Protein AF-A0A350BSW4-F1 (afdb_monomer_lite)

Secondary structure (DSSP, 8-state):
---GGGGGGGTTS-HHHHHHHHHH-STT-TTS-EEEEETTTSHHHHHHHHHHHHHHHHHHHH-SS--SS--EEEEEESSHHHHHHHHHHHHHHHTGGGEEEEEEETTEEEEEETTTEEEEEEE---PPPPSS-HHHHHHT---HHHHHHHHHHHHHTPPPHHHHHHHHHHHHTT--TTSPPEEEE--

Structure (mmCIF, N/CA/C/O backbone):
data_AF-A0A350BSW4-F1
#
_entry.id   AF-A0A350BSW4-F1
#
loop_
_atom_site.group_PDB
_atom_site.id
_atom_site.type_symbol
_atom_site.label_atom_id
_atom_site.label_alt_id
_atom_site.label_comp_id
_atom_site.label_asym_id
_atom_site.label_entity_id
_atom_site.label_seq_id
_atom_site.pdbx_PDB_ins_code
_atom_site.Cartn_x
_atom_site.Cartn_y
_atom_site.Cartn_z
_atom_site.occupancy
_atom_site.B_iso_or_equiv
_atom_site.auth_seq_id
_atom_site.auth_comp_id
_atom_site.auth_asym_id
_atom_site.auth_atom_id
_atom_site.pdbx_PDB_model_num
ATOM 1 N N . MET A 1 1 ? 6.466 -10.856 11.528 1.00 43.66 1 MET A N 1
ATOM 2 C CA . MET A 1 1 ? 5.001 -10.853 11.729 1.00 43.66 1 MET A CA 1
ATOM 3 C C . MET A 1 1 ? 4.768 -11.299 13.154 1.00 43.66 1 MET A C 1
ATOM 5 O O . MET A 1 1 ? 5.459 -12.225 13.533 1.00 43.66 1 MET A O 1
ATOM 9 N N . LEU A 1 2 ? 3.924 -10.617 13.933 1.00 41.88 2 LEU A N 1
ATOM 10 C CA . LEU A 1 2 ? 3.565 -11.055 15.287 1.00 41.88 2 LEU A CA 1
ATOM 11 C C . LEU A 1 2 ? 2.301 -11.915 15.183 1.00 41.88 2 LEU A C 1
ATOM 13 O O . LEU A 1 2 ? 1.236 -11.385 14.876 1.00 41.88 2 LEU A O 1
ATOM 17 N N . ASN A 1 3 ? 2.414 -13.219 15.402 1.00 52.38 3 ASN A N 1
ATOM 18 C CA . ASN A 1 3 ? 1.286 -14.138 15.530 1.00 52.38 3 ASN A CA 1
ATOM 19 C C . ASN A 1 3 ? 1.045 -14.492 17.014 1.00 52.38 3 ASN A C 1
ATOM 21 O O . ASN A 1 3 ? 1.740 -14.013 17.909 1.00 52.38 3 ASN A O 1
ATOM 25 N N . LYS A 1 4 ? 0.030 -15.318 17.302 1.00 51.91 4 LYS A N 1
ATOM 26 C CA . LYS A 1 4 ? -0.310 -15.737 18.676 1.00 51.91 4 LYS A CA 1
ATOM 27 C C . LYS A 1 4 ? 0.835 -16.491 19.376 1.00 51.91 4 LYS A C 1
ATOM 29 O O . LYS A 1 4 ? 0.948 -16.413 20.600 1.00 51.91 4 LYS A O 1
ATOM 34 N N . ASP A 1 5 ? 1.676 -17.179 18.614 1.00 56.38 5 ASP A N 1
ATOM 35 C CA . ASP A 1 5 ? 2.756 -18.029 19.115 1.00 56.38 5 ASP A CA 1
ATOM 36 C C . ASP A 1 5 ? 4.027 -17.225 19.464 1.00 56.38 5 ASP A C 1
ATOM 38 O O . ASP A 1 5 ? 4.817 -17.650 20.311 1.00 56.38 5 ASP A O 1
ATOM 42 N N . ASP A 1 6 ? 4.167 -15.998 18.945 1.00 55.75 6 ASP A N 1
ATOM 43 C CA . ASP A 1 6 ? 5.261 -15.067 19.274 1.00 55.75 6 ASP A CA 1
ATOM 44 C C . ASP A 1 6 ? 5.183 -14.484 20.705 1.00 55.75 6 ASP A C 1
ATOM 46 O O . ASP A 1 6 ? 6.099 -13.802 21.171 1.00 55.75 6 ASP A O 1
ATOM 50 N N . PHE A 1 7 ? 4.106 -14.766 21.450 1.00 53.22 7 PHE A N 1
ATOM 51 C CA . PHE A 1 7 ? 3.863 -14.246 22.804 1.00 53.22 7 PHE A CA 1
ATOM 52 C C . PHE A 1 7 ? 4.266 -15.204 23.933 1.00 53.22 7 PHE A C 1
ATOM 54 O O . PHE A 1 7 ? 3.870 -15.012 25.086 1.00 53.22 7 PHE A O 1
ATOM 61 N N . THR A 1 8 ? 5.109 -16.202 23.660 1.00 54.41 8 THR A N 1
ATOM 62 C CA . THR A 1 8 ? 5.639 -17.116 24.693 1.00 54.41 8 THR A CA 1
ATOM 63 C C . THR A 1 8 ? 6.333 -16.383 25.851 1.00 54.41 8 THR A C 1
ATOM 65 O O . THR A 1 8 ? 6.252 -16.839 26.992 1.00 54.41 8 THR A O 1
ATOM 68 N N . LYS A 1 9 ? 6.914 -15.198 25.607 1.00 49.81 9 LYS A N 1
ATOM 69 C CA . LYS A 1 9 ? 7.534 -14.337 26.635 1.00 49.81 9 LYS A CA 1
ATOM 70 C C . LYS A 1 9 ? 6.531 -13.567 27.520 1.00 49.81 9 LYS A C 1
ATOM 72 O O . LYS A 1 9 ? 6.910 -13.091 28.585 1.00 49.81 9 LYS A O 1
ATOM 77 N N . TYR A 1 10 ? 5.258 -13.476 27.123 1.00 52.62 10 TYR A N 1
ATOM 78 C CA . TYR A 1 10 ? 4.197 -12.718 27.810 1.00 52.62 10 TYR A CA 1
ATOM 79 C C . TYR A 1 10 ? 2.980 -13.590 28.152 1.00 52.62 10 TYR A C 1
ATOM 81 O O . TYR A 1 10 ? 1.850 -13.108 28.184 1.00 52.62 10 TYR A O 1
ATOM 89 N N . LYS A 1 11 ? 3.210 -14.877 28.440 1.00 47.56 11 LYS A N 1
ATOM 90 C CA . LYS A 1 11 ? 2.192 -15.925 28.661 1.00 47.56 11 LYS A CA 1
ATOM 91 C C . LYS A 1 11 ? 1.090 -15.577 29.685 1.00 47.56 11 LYS A C 1
ATOM 93 O O . LYS A 1 11 ? 0.047 -16.224 29.693 1.00 47.56 11 LYS A O 1
ATOM 98 N N . HIS A 1 12 ? 1.310 -14.569 30.533 1.00 54.88 12 HIS A N 1
ATOM 99 C CA . HIS A 1 12 ? 0.391 -14.117 31.585 1.00 54.88 12 HIS A CA 1
ATOM 100 C C . HIS A 1 12 ? -0.344 -12.796 31.285 1.00 54.88 12 HIS A C 1
ATOM 102 O O . HIS A 1 12 ? -1.180 -12.383 32.083 1.00 54.88 12 HIS A O 1
ATOM 108 N N . GLN A 1 13 ? -0.072 -12.126 30.160 1.00 52.44 13 GLN A N 1
ATOM 109 C CA . GLN A 1 13 ? -0.832 -10.948 29.726 1.00 52.44 13 GLN A CA 1
ATOM 110 C C . GLN A 1 13 ? -1.829 -11.333 28.631 1.00 52.44 13 GLN A C 1
ATOM 112 O O . GLN A 1 13 ? -1.491 -12.031 27.677 1.00 52.44 13 GLN A O 1
ATOM 117 N N . SER A 1 14 ? -3.075 -10.863 28.749 1.00 61.81 14 SER A N 1
ATOM 118 C CA . SER A 1 14 ? -4.062 -11.092 27.691 1.00 61.81 14 SER A CA 1
ATOM 119 C C . SER A 1 14 ? -3.668 -10.332 26.417 1.00 61.81 14 SER A C 1
ATOM 121 O O . SER A 1 14 ? -3.258 -9.172 26.474 1.00 61.81 14 SER A O 1
ATOM 123 N N . PHE A 1 15 ? -3.838 -10.969 25.255 1.00 59.66 15 PHE A N 1
ATOM 124 C CA . PHE A 1 15 ? -3.613 -10.365 23.932 1.00 59.66 15 PHE A CA 1
ATOM 125 C C . PHE A 1 15 ? -4.293 -8.992 23.793 1.00 59.66 15 PHE A C 1
ATOM 127 O O . PHE A 1 15 ? -3.718 -8.038 23.275 1.00 59.66 15 PHE A O 1
ATOM 134 N N . PHE A 1 16 ? -5.500 -8.870 24.347 1.00 58.62 16 PHE A N 1
ATOM 135 C CA . PHE A 1 16 ? -6.271 -7.634 24.350 1.00 58.62 16 PHE A CA 1
ATOM 136 C C . PHE A 1 16 ? -5.623 -6.513 25.176 1.00 58.62 16 PHE A C 1
ATOM 138 O O . PHE A 1 16 ? -5.622 -5.366 24.737 1.00 58.62 16 PHE A O 1
ATOM 145 N N . LEU A 1 17 ? -5.031 -6.819 26.337 1.00 60.31 17 LEU A N 1
ATOM 146 C CA . LEU A 1 17 ? -4.283 -5.8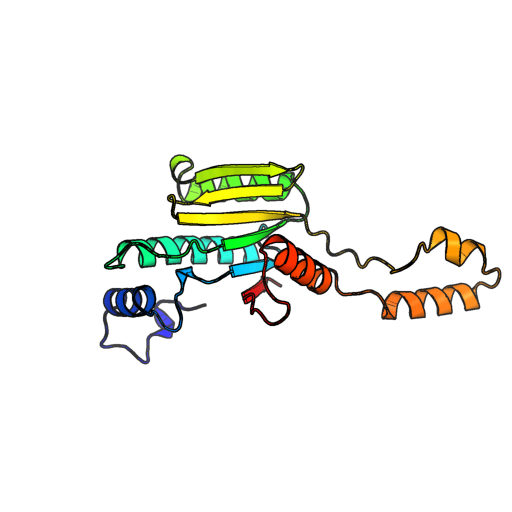30 27.124 1.00 60.31 17 LEU A CA 1
ATOM 147 C C . LEU A 1 17 ? -3.042 -5.348 26.371 1.00 60.31 17 LEU A C 1
ATOM 149 O O . LEU A 1 17 ? -2.777 -4.151 26.353 1.00 60.31 17 LEU A O 1
ATOM 153 N N . LYS A 1 18 ? -2.334 -6.242 25.670 1.00 65.88 18 LYS A N 1
ATOM 154 C CA . LYS A 1 18 ? -1.161 -5.837 24.886 1.00 65.88 18 LYS A CA 1
ATOM 155 C C . LYS A 1 18 ? -1.523 -4.968 23.684 1.00 65.88 18 LYS A C 1
ATOM 157 O O . LYS A 1 18 ? -0.829 -3.996 23.401 1.00 65.88 18 LYS A O 1
ATOM 162 N N . LEU A 1 19 ? -2.633 -5.272 23.012 1.00 63.72 19 LEU A N 1
ATOM 163 C CA . LEU A 1 19 ? -3.175 -4.411 21.960 1.00 63.72 19 LEU A CA 1
ATOM 164 C C . LEU A 1 19 ? -3.596 -3.041 22.494 1.00 63.72 19 LEU A C 1
ATOM 166 O O . LEU A 1 19 ? -3.371 -2.045 21.815 1.00 63.72 19 LEU A O 1
ATOM 170 N N . LYS A 1 20 ? -4.170 -2.973 23.702 1.00 64.94 20 LYS A N 1
ATOM 171 C CA . LYS A 1 20 ? -4.479 -1.701 24.370 1.00 64.94 20 LYS A CA 1
ATOM 172 C C . LYS A 1 20 ? -3.226 -0.892 24.671 1.00 64.94 20 LYS A C 1
ATOM 174 O O . LYS A 1 20 ? -3.215 0.297 24.387 1.00 64.94 20 LYS A O 1
ATOM 179 N N . GLU A 1 21 ? -2.185 -1.532 25.203 1.00 67.88 21 GLU A N 1
ATOM 180 C CA . GLU A 1 21 ? -0.888 -0.889 25.443 1.00 67.88 21 GLU A CA 1
ATOM 181 C C . GLU A 1 21 ? -0.286 -0.347 24.141 1.00 67.88 21 GLU A C 1
ATOM 183 O O . GLU A 1 21 ? 0.110 0.810 24.094 1.00 67.88 21 GLU A O 1
ATOM 188 N N . LEU A 1 22 ? -0.276 -1.147 23.069 1.00 68.69 22 LEU A N 1
ATOM 189 C CA . LEU A 1 22 ? 0.237 -0.730 21.759 1.00 68.69 22 LEU A CA 1
ATOM 190 C C . LEU A 1 22 ? -0.584 0.411 21.150 1.00 68.69 22 LEU A C 1
ATOM 192 O O . LEU A 1 22 ? -0.019 1.372 20.644 1.00 68.69 22 LEU A O 1
ATOM 196 N N . ALA A 1 23 ? -1.914 0.325 21.210 1.00 66.50 23 ALA A N 1
ATOM 197 C CA . ALA A 1 23 ? -2.802 1.359 20.687 1.00 66.50 23 ALA A CA 1
ATOM 198 C C . ALA A 1 23 ? -2.757 2.661 21.508 1.00 66.50 23 ALA A C 1
ATOM 200 O O . ALA A 1 23 ? -3.151 3.705 20.994 1.00 66.50 23 ALA A O 1
ATOM 201 N N . ALA A 1 24 ? -2.309 2.597 22.765 1.00 65.75 24 ALA A N 1
ATOM 202 C CA . ALA A 1 24 ? -2.132 3.744 23.651 1.00 65.75 24 ALA A CA 1
ATOM 203 C C . ALA A 1 24 ? -0.687 4.278 23.684 1.00 65.75 24 ALA A C 1
ATOM 205 O O . ALA A 1 24 ? -0.447 5.296 24.332 1.00 65.75 24 ALA A O 1
ATOM 206 N N . ASP A 1 25 ? 0.268 3.618 23.017 1.00 68.81 25 ASP A N 1
ATOM 207 C CA . ASP A 1 25 ? 1.667 4.049 22.977 1.00 68.81 25 ASP A CA 1
ATOM 208 C C . ASP A 1 25 ? 1.786 5.360 22.189 1.00 68.81 25 ASP A C 1
ATOM 210 O O . ASP A 1 25 ? 1.644 5.393 20.968 1.00 68.81 25 ASP A O 1
ATOM 214 N N . THR A 1 26 ? 2.048 6.457 22.895 1.00 66.81 26 THR A N 1
ATOM 215 C CA . THR A 1 26 ? 2.244 7.782 22.296 1.00 66.81 26 THR A CA 1
ATOM 216 C C . THR A 1 26 ? 3.665 7.991 21.777 1.00 66.81 26 THR A C 1
ATOM 218 O O . THR A 1 26 ? 3.863 8.813 20.886 1.00 66.81 26 THR A O 1
ATOM 221 N N . ALA A 1 27 ? 4.650 7.243 22.287 1.00 66.81 27 ALA A N 1
ATOM 222 C CA . ALA A 1 27 ? 6.047 7.340 21.870 1.00 66.81 27 ALA A CA 1
ATOM 223 C C . ALA A 1 27 ? 6.303 6.598 20.547 1.00 66.81 27 ALA A C 1
ATOM 225 O O . ALA A 1 27 ? 7.112 7.048 19.738 1.00 66.81 27 ALA A O 1
ATOM 226 N N . ASN A 1 28 ? 5.590 5.494 20.297 1.00 67.50 28 ASN A N 1
ATOM 227 C CA . ASN A 1 28 ? 5.641 4.732 19.043 1.00 67.50 28 ASN A CA 1
ATOM 228 C C . ASN A 1 28 ? 4.261 4.604 18.390 1.00 67.50 28 ASN A C 1
ATOM 230 O O . ASN A 1 28 ? 3.899 3.512 17.947 1.00 67.50 28 ASN A O 1
ATOM 234 N N . ASN A 1 29 ? 3.509 5.710 18.337 1.00 72.81 29 ASN A N 1
ATOM 235 C CA . ASN A 1 29 ? 2.130 5.757 17.852 1.00 72.81 29 ASN A CA 1
ATOM 236 C C . ASN A 1 29 ? 1.929 4.902 16.583 1.00 72.81 29 ASN A C 1
ATOM 238 O O . ASN A 1 29 ? 2.371 5.299 15.498 1.00 72.81 29 ASN A O 1
ATOM 242 N N . PRO A 1 30 ? 1.240 3.745 16.672 1.00 71.81 30 PRO A N 1
ATOM 243 C CA . PRO A 1 30 ? 1.079 2.852 15.529 1.00 71.81 30 PRO A CA 1
ATOM 244 C C . PRO A 1 30 ? 0.206 3.452 14.423 1.00 71.81 30 PRO A C 1
ATOM 246 O O . PRO A 1 30 ? 0.224 2.974 13.285 1.00 71.81 30 PRO A O 1
ATOM 249 N N . PHE A 1 31 ? -0.534 4.516 14.741 1.00 78.50 31 PHE A N 1
ATOM 250 C CA . PHE A 1 31 ? -1.351 5.278 13.805 1.00 78.50 31 PHE A CA 1
ATOM 251 C C . PHE A 1 31 ? -0.565 6.384 13.083 1.00 78.50 31 PHE A C 1
ATOM 253 O O . PHE A 1 31 ? -1.058 6.922 12.101 1.00 78.50 31 PHE A O 1
ATOM 260 N N . ALA A 1 32 ? 0.671 6.673 13.502 1.00 80.38 32 ALA A N 1
ATOM 261 C CA . ALA A 1 32 ? 1.565 7.601 12.806 1.00 80.38 32 ALA A CA 1
ATOM 262 C C . ALA A 1 32 ? 2.350 6.941 11.658 1.00 80.38 32 ALA A C 1
ATOM 264 O O . ALA A 1 32 ? 3.049 7.603 10.883 1.00 80.38 32 ALA A O 1
ATOM 265 N N . PHE A 1 33 ? 2.295 5.607 11.552 1.00 79.12 33 PHE A N 1
ATOM 266 C CA . PHE A 1 33 ? 3.116 4.883 10.591 1.00 79.12 33 PHE A CA 1
ATOM 267 C C . PHE A 1 33 ? 2.641 5.066 9.151 1.00 79.12 33 PHE A C 1
ATOM 269 O O . PHE A 1 33 ? 1.462 4.938 8.820 1.00 79.12 33 PHE A O 1
ATOM 276 N N . LYS A 1 34 ? 3.637 5.274 8.288 1.00 87.06 34 LYS A N 1
ATOM 277 C CA . LYS A 1 34 ? 3.528 5.199 6.836 1.00 87.06 34 LYS A CA 1
ATOM 278 C C . LYS A 1 34 ? 4.291 3.960 6.379 1.00 87.06 34 LYS A C 1
ATOM 280 O O . LYS A 1 34 ? 5.491 3.830 6.658 1.00 87.06 34 LYS A O 1
ATOM 285 N N . MET A 1 35 ? 3.587 3.019 5.758 1.00 89.25 35 MET A N 1
ATOM 286 C CA . MET A 1 35 ? 4.143 1.725 5.348 1.00 89.25 35 MET A CA 1
ATOM 287 C C . MET A 1 35 ? 4.070 1.565 3.837 1.00 89.25 35 MET A C 1
ATOM 289 O O . MET A 1 35 ? 3.050 1.893 3.251 1.00 89.25 35 MET A O 1
ATOM 293 N N . VAL A 1 36 ? 5.117 1.027 3.214 1.00 89.81 36 VAL A N 1
ATOM 294 C CA . VAL A 1 36 ? 5.131 0.708 1.778 1.00 89.81 36 VAL A CA 1
ATOM 295 C C . VAL A 1 36 ? 5.220 -0.802 1.602 1.00 89.81 36 VAL A C 1
ATOM 297 O O . VAL A 1 36 ? 6.142 -1.420 2.126 1.00 89.81 36 VAL A O 1
ATOM 300 N N . PHE A 1 37 ? 4.294 -1.386 0.84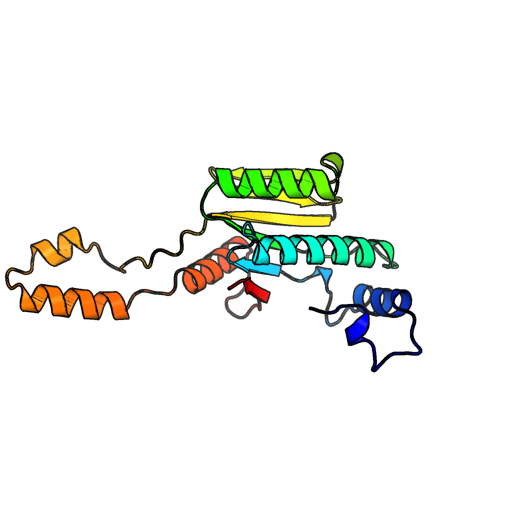6 1.00 89.88 37 PHE A N 1
ATOM 301 C CA . PHE A 1 37 ? 4.261 -2.799 0.475 1.00 89.88 37 PHE A CA 1
ATOM 302 C C . PHE A 1 37 ? 4.653 -2.941 -0.991 1.00 89.88 37 PHE A C 1
ATOM 304 O O . PHE A 1 37 ? 3.829 -2.743 -1.891 1.00 89.88 37 PHE A O 1
ATOM 311 N N . PHE A 1 38 ? 5.913 -3.299 -1.226 1.00 85.75 38 PHE A N 1
ATOM 312 C CA . PHE A 1 38 ? 6.389 -3.608 -2.568 1.00 85.75 38 PHE A CA 1
ATOM 313 C C . PHE A 1 38 ? 5.858 -4.970 -3.008 1.00 85.75 38 PHE A C 1
ATOM 315 O O . PHE A 1 38 ? 6.092 -5.970 -2.333 1.00 85.75 38 PHE A O 1
ATOM 322 N N . GLY A 1 39 ? 5.121 -4.998 -4.121 1.00 83.69 39 GLY A N 1
ATOM 323 C CA . GLY A 1 39 ? 4.367 -6.184 -4.530 1.00 83.69 39 GLY A CA 1
ATOM 324 C C . GLY A 1 39 ? 3.129 -6.414 -3.660 1.00 83.69 39 GLY A C 1
ATOM 325 O O . GLY A 1 39 ? 2.642 -7.538 -3.560 1.00 83.69 39 GLY A O 1
ATOM 326 N N . GLY A 1 40 ? 2.608 -5.359 -3.024 1.00 83.19 40 GLY A N 1
ATOM 327 C CA . GLY A 1 40 ? 1.491 -5.424 -2.082 1.00 83.19 40 GLY A CA 1
ATOM 328 C C . GLY A 1 40 ? 0.156 -5.891 -2.674 1.00 83.19 40 GLY A C 1
ATOM 329 O O . GLY A 1 40 ? -0.765 -6.170 -1.922 1.00 83.19 40 GLY A O 1
ATOM 330 N N . THR A 1 41 ? 0.042 -6.007 -3.997 1.00 88.00 41 THR A N 1
ATOM 331 C CA . THR A 1 41 ? -1.106 -6.635 -4.686 1.00 88.00 41 THR A CA 1
ATOM 332 C C . THR A 1 41 ? -0.887 -8.120 -5.013 1.00 88.00 41 THR A C 1
ATOM 334 O O . THR A 1 41 ? -1.834 -8.820 -5.368 1.00 88.00 41 THR A O 1
ATOM 337 N N . GLY A 1 42 ? 0.349 -8.618 -4.888 1.00 84.38 42 GLY A N 1
ATOM 338 C CA . GLY A 1 42 ? 0.720 -10.011 -5.142 1.00 84.38 42 GLY A CA 1
ATOM 339 C C . GLY A 1 42 ? 0.299 -10.963 -4.019 1.00 84.38 42 GLY A C 1
ATOM 340 O O . GLY A 1 42 ? -0.277 -10.556 -3.015 1.00 84.38 42 GLY A O 1
ATOM 341 N N . ALA A 1 43 ? 0.602 -12.256 -4.162 1.00 77.75 43 ALA A N 1
ATOM 342 C CA . ALA A 1 43 ? 0.152 -13.277 -3.210 1.00 77.75 43 ALA A CA 1
ATOM 343 C C . ALA A 1 43 ? 0.666 -13.037 -1.776 1.00 77.75 43 ALA A C 1
ATOM 345 O O . ALA A 1 43 ? -0.131 -12.965 -0.842 1.00 77.75 43 ALA A O 1
ATOM 346 N N . VAL A 1 44 ? 1.984 -12.874 -1.611 1.00 76.38 44 VAL A N 1
ATOM 347 C CA . VAL A 1 44 ? 2.621 -12.691 -0.295 1.00 76.38 44 VAL A CA 1
ATOM 348 C C . VAL A 1 44 ? 2.403 -11.266 0.224 1.00 76.38 44 VAL A C 1
ATOM 350 O O . VAL A 1 44 ? 1.952 -11.080 1.354 1.00 76.38 44 VAL A O 1
ATOM 353 N N . GLY A 1 45 ? 2.648 -10.250 -0.609 1.00 81.56 45 GLY A N 1
ATOM 354 C CA . GLY A 1 45 ? 2.463 -8.847 -0.232 1.00 81.56 45 GLY A CA 1
ATOM 355 C C . GLY A 1 45 ? 1.008 -8.503 0.078 1.00 81.56 45 GLY A C 1
ATOM 356 O O . GLY A 1 45 ? 0.729 -7.859 1.086 1.00 81.56 45 GLY A O 1
ATOM 357 N N . GLY A 1 46 ? 0.067 -9.002 -0.723 1.00 86.69 46 GLY A N 1
ATOM 358 C CA . GLY A 1 46 ? -1.364 -8.814 -0.499 1.00 86.69 46 GLY A CA 1
ATOM 359 C C . GLY A 1 46 ? -1.867 -9.493 0.767 1.00 86.69 46 GLY A C 1
ATOM 360 O O . GLY A 1 46 ? -2.711 -8.930 1.462 1.00 86.69 46 GLY A O 1
ATOM 361 N N . GLN A 1 47 ? -1.322 -10.660 1.119 1.00 84.81 47 GLN A N 1
ATOM 362 C CA . GLN A 1 47 ? -1.610 -11.290 2.407 1.00 84.81 47 GLN A CA 1
ATOM 363 C C . GLN A 1 47 ? -1.088 -10.442 3.575 1.00 84.81 47 GLN A C 1
ATOM 365 O O . GLN A 1 47 ? -1.822 -10.207 4.533 1.00 84.81 47 GLN A O 1
ATOM 370 N N . ALA A 1 48 ? 0.128 -9.897 3.467 1.00 84.12 48 ALA A N 1
ATOM 371 C CA . ALA A 1 48 ? 0.668 -8.995 4.482 1.00 84.12 48 ALA A CA 1
ATOM 372 C C . ALA A 1 48 ? -0.189 -7.729 4.654 1.00 84.12 48 ALA A C 1
ATOM 374 O O . ALA A 1 48 ? -0.434 -7.305 5.783 1.00 84.12 48 ALA A O 1
ATOM 375 N N . VAL A 1 49 ? -0.699 -7.152 3.559 1.00 89.25 49 VAL A N 1
ATOM 376 C CA . VAL A 1 49 ? -1.646 -6.028 3.621 1.00 89.25 49 VAL A CA 1
ATOM 377 C C . VAL A 1 49 ? -2.913 -6.429 4.377 1.00 89.25 49 VAL A C 1
ATOM 379 O O . VAL A 1 49 ? -3.314 -5.718 5.294 1.00 89.25 49 VAL A O 1
ATOM 382 N N . ILE A 1 50 ? -3.523 -7.572 4.047 1.00 89.88 50 ILE A N 1
ATOM 383 C CA . ILE A 1 50 ? -4.737 -8.072 4.719 1.00 89.88 50 ILE A CA 1
ATOM 384 C C . ILE A 1 50 ? -4.511 -8.215 6.230 1.00 89.88 50 ILE A C 1
ATOM 386 O O . ILE A 1 50 ? -5.329 -7.750 7.023 1.00 89.88 50 ILE A O 1
ATOM 390 N N . GLU A 1 51 ? -3.391 -8.801 6.645 1.00 84.62 51 GLU A N 1
ATOM 391 C CA . GLU A 1 51 ? -3.078 -8.992 8.066 1.00 84.62 51 GLU A CA 1
ATOM 392 C C . GLU A 1 51 ? -2.875 -7.666 8.805 1.00 84.62 51 GLU A C 1
ATOM 394 O O . GLU A 1 51 ? -3.295 -7.512 9.956 1.00 84.62 51 GLU A O 1
ATOM 399 N N . ILE A 1 52 ? -2.285 -6.675 8.139 1.00 87.19 52 ILE A N 1
ATOM 400 C CA . ILE A 1 52 ? -2.113 -5.335 8.699 1.00 87.19 52 ILE A CA 1
ATOM 401 C C . ILE A 1 52 ? -3.457 -4.612 8.820 1.00 87.19 52 ILE A C 1
ATOM 403 O O . ILE A 1 52 ? -3.719 -4.010 9.863 1.00 87.19 52 ILE A O 1
ATOM 407 N N . LEU A 1 53 ? -4.344 -4.715 7.825 1.00 90.62 53 LEU A N 1
ATOM 408 C CA . LEU A 1 53 ? -5.704 -4.168 7.912 1.00 90.62 53 LEU A CA 1
ATOM 409 C C . LEU A 1 53 ? -6.481 -4.781 9.081 1.00 90.62 53 LEU A C 1
ATOM 411 O O . LEU A 1 53 ? -7.085 -4.056 9.874 1.00 90.62 53 LEU A O 1
ATOM 415 N N . GLU A 1 54 ? -6.419 -6.102 9.230 1.00 88.12 54 GLU A N 1
ATOM 416 C CA . GLU A 1 54 ? -7.066 -6.814 10.332 1.00 88.12 54 GLU A CA 1
ATOM 417 C C . GLU A 1 54 ? -6.485 -6.379 11.691 1.00 88.12 54 GLU A C 1
ATOM 419 O O . GLU A 1 54 ? -7.226 -6.088 12.633 1.00 88.12 54 GLU A O 1
ATOM 424 N N . SER A 1 55 ? -5.162 -6.208 11.773 1.00 84.06 55 SER A N 1
ATOM 425 C CA . SER A 1 55 ? -4.483 -5.687 12.966 1.00 84.06 55 SER A CA 1
ATOM 426 C C . SER A 1 55 ? -4.963 -4.277 13.321 1.00 84.06 55 SER A C 1
ATOM 428 O O . SER A 1 55 ? -5.283 -4.006 14.481 1.00 84.06 55 SER A O 1
ATOM 430 N N . TYR A 1 56 ? -5.095 -3.384 12.333 1.00 86.19 56 TYR A N 1
ATOM 431 C CA . TYR A 1 56 ? -5.642 -2.041 12.541 1.00 86.19 56 TYR A CA 1
ATOM 432 C C . TYR A 1 56 ? -7.096 -2.066 13.019 1.00 86.19 56 TYR A C 1
ATOM 434 O O . TYR A 1 56 ? -7.446 -1.266 13.888 1.00 86.19 56 TYR A O 1
ATOM 442 N N . LYS A 1 57 ? -7.937 -3.000 12.551 1.00 84.19 57 LYS A N 1
ATOM 443 C CA . LYS A 1 57 ? -9.302 -3.161 13.089 1.00 84.19 57 LYS A CA 1
ATOM 444 C C . LYS A 1 57 ? -9.284 -3.511 14.574 1.00 84.19 57 LYS A C 1
ATOM 446 O O . LYS A 1 57 ? -10.031 -2.910 15.348 1.00 84.19 57 LYS A O 1
ATOM 451 N N . TYR A 1 58 ? -8.437 -4.454 14.990 1.00 81.44 58 TYR A N 1
ATOM 452 C CA . TYR A 1 58 ? -8.326 -4.829 16.403 1.00 81.44 58 TYR A CA 1
ATOM 453 C C . TYR A 1 58 ? -7.778 -3.687 17.262 1.00 81.44 58 TYR A C 1
ATOM 455 O O . TYR A 1 58 ? -8.363 -3.381 18.302 1.00 81.44 58 TYR A O 1
ATOM 463 N N . MET A 1 59 ? -6.714 -3.013 16.815 1.00 80.38 59 MET A N 1
ATOM 464 C CA . MET A 1 59 ? -6.137 -1.867 17.531 1.00 80.38 59 MET A CA 1
ATOM 465 C C . MET A 1 59 ? -7.150 -0.727 17.674 1.00 80.38 59 MET A C 1
ATOM 467 O O . MET A 1 59 ? -7.314 -0.169 18.759 1.00 80.38 59 MET A O 1
ATOM 471 N N . THR A 1 60 ? -7.899 -0.429 16.611 1.00 79.31 60 THR A N 1
ATOM 472 C CA . THR A 1 60 ? -8.937 0.606 16.628 1.00 79.31 60 THR A CA 1
ATOM 473 C C . THR A 1 60 ? -10.089 0.273 17.571 1.00 79.31 60 THR A C 1
ATOM 475 O O . THR A 1 60 ? -10.630 1.179 18.196 1.00 79.31 60 THR A O 1
ATOM 478 N N . LYS A 1 61 ? -10.452 -1.002 17.736 1.00 78.81 61 LYS A N 1
ATOM 479 C CA . LYS A 1 61 ? -11.455 -1.420 18.731 1.00 78.81 61 LYS A CA 1
ATOM 480 C C . LYS A 1 61 ? -10.925 -1.394 20.166 1.00 78.81 61 LYS A C 1
ATOM 482 O O . LYS A 1 61 ? -11.702 -1.213 21.097 1.00 78.81 61 LYS A O 1
ATOM 487 N N . ALA A 1 62 ? -9.626 -1.613 20.353 1.00 73.38 62 ALA A N 1
ATOM 488 C CA . ALA A 1 62 ? -9.000 -1.658 21.670 1.00 73.38 62 ALA A CA 1
ATOM 489 C C . ALA A 1 62 ? -8.698 -0.263 22.248 1.00 73.38 62 ALA A C 1
ATOM 491 O O . ALA A 1 62 ? -8.574 -0.127 23.466 1.00 73.38 62 ALA A O 1
ATOM 492 N N . ARG A 1 63 ? -8.579 0.769 21.404 1.00 69.12 63 ARG A N 1
ATOM 493 C CA . ARG A 1 63 ? -8.169 2.118 21.823 1.00 69.12 63 ARG A CA 1
ATOM 494 C C . ARG A 1 63 ? -9.167 2.790 22.775 1.00 69.12 63 ARG A C 1
ATOM 496 O O . ARG A 1 63 ? -10.377 2.600 22.673 1.00 69.12 63 ARG A O 1
ATOM 503 N N . VAL A 1 64 ? -8.641 3.644 23.653 1.00 69.31 64 VAL A N 1
ATOM 504 C CA . VAL A 1 64 ? -9.433 4.444 24.609 1.00 69.31 64 VAL A CA 1
ATOM 505 C C . VAL A 1 64 ? -9.860 5.795 24.010 1.00 69.31 64 VAL A C 1
ATOM 507 O O . VAL A 1 64 ? -10.901 6.330 24.376 1.00 69.31 64 VAL A O 1
ATOM 510 N N . SER A 1 65 ? -9.102 6.332 23.050 1.00 69.31 65 SER A N 1
ATOM 511 C CA . SER A 1 65 ? -9.351 7.627 22.401 1.00 69.31 65 SER A CA 1
ATOM 512 C C . SER A 1 65 ? -9.170 7.550 20.879 1.00 69.31 65 SER A C 1
ATOM 514 O O . SER A 1 65 ? -8.585 6.603 20.355 1.00 69.31 65 SER A O 1
ATOM 516 N N . LYS A 1 66 ? -9.716 8.527 20.139 1.00 68.25 66 LYS A N 1
ATOM 517 C CA . LYS A 1 66 ? -9.527 8.612 18.680 1.00 68.25 66 LYS A CA 1
ATOM 518 C C . LYS A 1 66 ? -8.052 8.924 18.344 1.00 68.25 66 LYS A C 1
ATOM 520 O O . LYS A 1 66 ? -7.458 9.739 19.044 1.00 68.25 66 LYS A O 1
ATOM 525 N N . PRO A 1 67 ? -7.485 8.335 17.274 1.00 67.75 67 PRO A N 1
ATOM 526 C CA . PRO A 1 67 ? -6.167 8.671 16.773 1.00 67.75 67 PRO A CA 1
ATOM 527 C C . PRO A 1 67 ? -6.129 10.138 16.380 1.00 67.75 67 PRO A C 1
ATOM 529 O O . PRO A 1 67 ? -7.086 10.663 15.810 1.00 67.75 67 PRO A O 1
ATOM 532 N N . THR A 1 68 ? -5.003 10.772 16.667 1.00 71.38 68 THR A N 1
ATOM 533 C CA . THR A 1 68 ? -4.675 12.115 16.184 1.00 71.38 68 THR A CA 1
ATOM 534 C C . THR A 1 68 ? -4.093 12.093 14.773 1.00 71.38 68 THR A C 1
ATOM 536 O O . THR A 1 68 ? -3.992 13.138 14.143 1.00 71.38 68 THR A O 1
ATOM 539 N N . GLU A 1 69 ? -3.720 10.911 14.279 1.00 80.62 69 GLU A N 1
ATOM 540 C CA . GLU A 1 69 ? -3.084 10.709 12.982 1.00 80.62 69 GLU A CA 1
ATOM 541 C C . GLU A 1 69 ? -3.805 9.627 12.177 1.00 80.62 69 GLU A C 1
ATOM 543 O O . GLU A 1 69 ? -4.400 8.701 12.736 1.00 80.62 69 GLU A O 1
ATOM 548 N N . THR A 1 70 ? -3.726 9.763 10.856 1.00 85.56 70 THR A N 1
ATOM 549 C CA . THR A 1 70 ? -4.293 8.832 9.879 1.00 85.56 70 THR A CA 1
ATOM 550 C C . THR A 1 70 ? -3.158 7.962 9.340 1.00 85.56 70 THR A C 1
ATOM 552 O O . THR A 1 70 ? -2.325 8.471 8.584 1.00 85.56 70 THR A O 1
ATOM 555 N N . PRO A 1 71 ? -3.075 6.673 9.712 1.00 88.50 71 PRO A N 1
ATOM 556 C CA . PRO A 1 71 ? -2.060 5.796 9.152 1.00 88.50 71 PRO A CA 1
ATOM 557 C C . PRO A 1 71 ? -2.252 5.639 7.641 1.00 88.50 71 PRO A C 1
ATOM 559 O O . PRO A 1 71 ? -3.376 5.685 7.131 1.00 88.50 71 PRO A O 1
ATOM 562 N N . GLN A 1 72 ? -1.140 5.446 6.932 1.00 91.69 72 GLN A N 1
ATOM 563 C CA . GLN A 1 72 ? -1.122 5.348 5.472 1.00 91.69 72 GLN A CA 1
ATOM 564 C C . GLN A 1 72 ? -0.376 4.088 5.034 1.00 91.69 72 GLN A C 1
ATOM 566 O O . GLN A 1 72 ? 0.790 3.883 5.387 1.00 91.69 72 GLN A O 1
ATOM 571 N N . LEU A 1 73 ? -1.041 3.248 4.243 1.00 93.31 73 LEU A N 1
ATOM 572 C CA . LEU A 1 73 ? -0.444 2.084 3.595 1.00 93.31 73 LEU A CA 1
ATOM 573 C C . LEU A 1 73 ? -0.316 2.362 2.101 1.00 93.31 73 LEU A C 1
ATOM 575 O O . LEU A 1 73 ? -1.312 2.521 1.407 1.00 93.31 73 LEU A O 1
ATOM 579 N N . ILE A 1 74 ? 0.910 2.389 1.605 1.00 94.31 74 ILE A N 1
ATOM 580 C CA . ILE A 1 74 ? 1.241 2.506 0.194 1.00 94.31 74 ILE A CA 1
ATOM 581 C C . ILE A 1 74 ? 1.399 1.089 -0.353 1.00 94.31 74 ILE A C 1
ATOM 583 O O . ILE A 1 74 ? 2.287 0.351 0.066 1.00 94.31 74 ILE A O 1
ATOM 587 N N . ILE A 1 75 ? 0.525 0.685 -1.265 1.00 94.50 75 ILE A N 1
ATOM 588 C CA . ILE A 1 75 ? 0.411 -0.685 -1.765 1.00 94.50 75 ILE A CA 1
ATOM 589 C C . ILE A 1 75 ? 0.735 -0.664 -3.251 1.00 94.50 75 ILE A C 1
ATOM 591 O O . ILE A 1 75 ? 0.005 -0.053 -4.033 1.00 94.50 75 ILE A O 1
ATOM 595 N N . THR A 1 76 ? 1.822 -1.325 -3.655 1.00 92.44 76 THR A N 1
ATOM 596 C CA . THR A 1 76 ? 2.221 -1.304 -5.064 1.00 92.44 76 THR A CA 1
ATOM 597 C C . THR A 1 76 ? 1.630 -2.461 -5.871 1.00 92.44 76 THR A C 1
ATOM 599 O O . THR A 1 76 ? 1.551 -3.609 -5.416 1.00 92.44 76 THR A O 1
ATOM 602 N N . GLY A 1 77 ? 1.220 -2.157 -7.101 1.00 90.56 77 GLY A N 1
ATOM 603 C CA . GLY A 1 77 ? 0.870 -3.130 -8.135 1.00 90.56 77 GLY A CA 1
ATOM 604 C C . GLY A 1 77 ? 1.542 -2.803 -9.461 1.00 90.56 77 GLY A C 1
ATOM 605 O O . GLY A 1 77 ? 2.105 -1.724 -9.626 1.00 90.56 77 GLY A O 1
ATOM 606 N N . ILE A 1 78 ? 1.520 -3.742 -10.407 1.00 86.62 78 ILE A N 1
ATOM 607 C CA . ILE A 1 78 ? 2.202 -3.553 -11.699 1.00 86.62 78 ILE A CA 1
ATOM 608 C C . ILE A 1 78 ? 1.351 -2.694 -12.649 1.00 86.62 78 ILE A C 1
ATOM 610 O O . ILE A 1 78 ? 1.899 -1.982 -13.485 1.00 86.62 78 ILE A O 1
ATOM 614 N N . ASN A 1 79 ? 0.022 -2.744 -12.519 1.00 88.56 79 ASN A N 1
ATOM 615 C CA . ASN A 1 79 ? -0.937 -1.982 -13.323 1.00 88.56 79 ASN A CA 1
ATOM 616 C C . ASN A 1 79 ? -2.300 -1.866 -12.614 1.00 88.56 79 ASN A C 1
ATOM 618 O O . ASN A 1 79 ? -2.533 -2.514 -11.586 1.00 88.56 79 ASN A O 1
ATOM 622 N N . LYS A 1 80 ? -3.217 -1.087 -13.203 1.00 90.56 80 LYS A N 1
ATOM 623 C CA . LYS A 1 80 ? -4.584 -0.896 -12.694 1.00 90.56 80 LYS A CA 1
ATOM 624 C C . LYS A 1 80 ? -5.361 -2.198 -12.509 1.00 90.56 80 LYS A C 1
ATOM 626 O O . LYS A 1 80 ? -5.982 -2.385 -11.470 1.00 90.56 80 LYS A O 1
ATOM 631 N N . ALA A 1 81 ? -5.290 -3.125 -13.464 1.00 92.00 81 ALA A N 1
ATOM 632 C CA . ALA A 1 81 ? -6.050 -4.375 -13.400 1.00 92.00 81 ALA A CA 1
ATOM 633 C C . ALA A 1 81 ? -5.671 -5.231 -12.176 1.00 92.00 81 ALA A C 1
ATOM 635 O O . ALA A 1 81 ? -6.546 -5.761 -11.493 1.00 92.00 81 ALA A O 1
ATOM 636 N N . GLN A 1 82 ? -4.376 -5.325 -11.848 1.00 90.75 82 GLN A N 1
ATOM 637 C CA . GLN A 1 82 ? -3.919 -6.019 -10.637 1.00 90.75 82 GLN A CA 1
ATOM 638 C C . GLN A 1 82 ? -4.378 -5.315 -9.358 1.00 90.75 82 GLN A C 1
ATOM 640 O O . GLN A 1 82 ? -4.803 -5.972 -8.406 1.00 90.75 82 GLN A O 1
ATOM 645 N N . ILE A 1 83 ? -4.317 -3.981 -9.339 1.00 94.12 83 ILE A N 1
ATOM 646 C CA . ILE A 1 83 ? -4.805 -3.176 -8.216 1.00 94.12 83 ILE A CA 1
ATOM 647 C C . ILE A 1 83 ? -6.305 -3.416 -8.010 1.00 94.12 83 ILE A C 1
ATOM 649 O O . ILE A 1 83 ? -6.728 -3.719 -6.898 1.00 94.12 83 ILE A O 1
ATOM 653 N N . GLU A 1 84 ? -7.110 -3.361 -9.068 1.00 94.81 84 GLU A N 1
ATOM 654 C CA . GLU A 1 84 ? -8.560 -3.575 -9.010 1.00 94.81 84 GLU A CA 1
ATOM 655 C C . GLU A 1 84 ? -8.932 -4.998 -8.581 1.00 94.81 84 GLU A C 1
ATOM 657 O O . GLU A 1 84 ? -9.860 -5.189 -7.785 1.00 94.81 84 GLU A O 1
ATOM 662 N N . GLN A 1 85 ? -8.188 -6.003 -9.050 1.00 95.19 85 GLN A N 1
ATOM 663 C CA . GLN A 1 85 ? -8.355 -7.385 -8.608 1.00 95.19 85 GLN A CA 1
ATOM 664 C C . GLN A 1 85 ? -8.093 -7.513 -7.104 1.00 95.19 85 GLN A C 1
ATOM 666 O O . GLN A 1 85 ? -8.875 -8.137 -6.379 1.00 95.19 85 GLN A O 1
ATOM 671 N N . PHE A 1 86 ? -7.021 -6.893 -6.611 1.00 95.94 86 PHE A N 1
ATOM 672 C CA . PHE A 1 86 ? -6.702 -6.921 -5.193 1.00 95.94 86 PHE A CA 1
ATOM 673 C C . PHE A 1 86 ? -7.717 -6.129 -4.353 1.00 95.94 86 PHE A C 1
ATOM 675 O O . PHE A 1 86 ? -8.185 -6.633 -3.334 1.00 95.94 86 PHE A O 1
ATOM 682 N N . CYS A 1 87 ? -8.164 -4.956 -4.810 1.00 95.31 87 CYS A N 1
ATOM 683 C CA . CYS A 1 87 ? -9.262 -4.209 -4.189 1.00 95.31 87 CYS A CA 1
ATOM 684 C C . CYS A 1 87 ? -10.538 -5.053 -4.092 1.00 95.31 87 CYS A C 1
ATOM 686 O O . CYS A 1 87 ? -11.180 -5.087 -3.044 1.00 95.31 87 CYS A O 1
ATOM 688 N N . SER A 1 88 ? -10.877 -5.797 -5.147 1.00 96.44 88 SER A N 1
ATOM 689 C CA . SER A 1 88 ? -12.028 -6.707 -5.142 1.00 96.44 88 SER A CA 1
ATOM 690 C C . SER A 1 88 ? -11.892 -7.786 -4.063 1.00 96.44 88 SER A C 1
ATOM 692 O O . SER A 1 88 ? -12.854 -8.056 -3.344 1.00 96.44 88 SER A O 1
ATOM 694 N N . LYS A 1 89 ? -10.686 -8.340 -3.876 1.00 95.94 89 LYS A N 1
ATOM 695 C CA . LYS A 1 89 ? -10.383 -9.274 -2.780 1.00 95.94 89 LYS A CA 1
ATOM 696 C C . LYS A 1 89 ? -10.545 -8.612 -1.407 1.00 95.94 89 LYS A C 1
ATOM 698 O O . LYS A 1 89 ? -11.167 -9.194 -0.521 1.00 95.94 89 LYS A O 1
ATOM 703 N N . LEU A 1 90 ? -10.047 -7.387 -1.225 1.00 96.19 90 LEU A N 1
ATOM 704 C CA . LEU A 1 90 ? -10.234 -6.636 0.022 1.00 96.19 90 LEU A CA 1
ATOM 705 C C . LEU A 1 90 ? -11.719 -6.398 0.325 1.00 96.19 90 LEU A C 1
ATOM 707 O O . LEU A 1 90 ? -12.150 -6.575 1.463 1.00 96.19 90 LEU A O 1
ATOM 711 N N . PHE A 1 91 ? -12.522 -6.063 -0.686 1.00 96.88 91 PHE A N 1
ATOM 712 C CA . PHE A 1 91 ? -13.964 -5.860 -0.527 1.00 96.88 91 PHE A CA 1
ATOM 713 C C . PHE A 1 91 ? -14.707 -7.141 -0.151 1.00 96.88 91 PHE A C 1
ATOM 715 O O . PHE A 1 91 ? -15.683 -7.067 0.591 1.00 96.88 91 PHE A O 1
ATOM 722 N N . GLN A 1 92 ? -14.255 -8.301 -0.630 1.00 95.94 92 GLN A N 1
ATOM 723 C CA . GLN A 1 92 ? -14.811 -9.597 -0.237 1.00 95.94 92 GLN A CA 1
ATOM 724 C C . GLN A 1 92 ? -14.486 -9.938 1.222 1.00 95.94 92 GLN A C 1
ATOM 726 O O . GLN A 1 92 ? -15.363 -10.393 1.948 1.00 95.94 92 GLN A O 1
ATOM 731 N N . ILE A 1 93 ? -13.246 -9.697 1.658 1.00 93.88 93 ILE A N 1
ATOM 732 C CA . ILE A 1 93 ? -12.784 -10.046 3.011 1.00 93.88 93 ILE A CA 1
ATOM 733 C C . ILE A 1 93 ? -13.368 -9.098 4.059 1.00 93.88 93 ILE A C 1
ATOM 735 O O . ILE A 1 93 ? -13.866 -9.530 5.096 1.00 93.88 93 ILE A O 1
ATOM 739 N N . PHE A 1 94 ? -13.290 -7.794 3.800 1.00 94.50 94 PHE A N 1
ATOM 740 C CA . PHE A 1 94 ? -13.616 -6.775 4.791 1.00 94.50 94 PHE A CA 1
ATOM 741 C C . PHE A 1 94 ? -14.980 -6.127 4.571 1.00 94.50 94 PHE A C 1
ATOM 743 O O . PHE A 1 94 ? -15.421 -5.396 5.447 1.00 94.50 94 PHE A O 1
ATOM 750 N N . GLY A 1 95 ? -15.658 -6.391 3.453 1.00 94.94 95 GLY A N 1
ATOM 751 C CA . GLY A 1 95 ? -16.925 -5.762 3.085 1.00 94.94 95 GLY A CA 1
ATOM 752 C C . GLY A 1 95 ? -16.726 -4.416 2.385 1.00 94.94 95 GLY A C 1
ATOM 753 O O . GLY A 1 95 ? -16.104 -3.502 2.922 1.00 94.94 95 GLY A O 1
ATOM 754 N N . ARG A 1 96 ? -17.304 -4.259 1.186 1.00 94.50 96 ARG A N 1
ATOM 755 C CA . ARG A 1 96 ? -17.164 -3.048 0.350 1.00 94.50 96 ARG A CA 1
ATOM 756 C C . ARG A 1 96 ? -17.540 -1.748 1.071 1.00 94.50 96 ARG A C 1
ATOM 758 O O . ARG A 1 96 ? -16.889 -0.734 0.857 1.00 94.50 96 ARG A O 1
ATOM 765 N N . ASN A 1 97 ? -18.554 -1.780 1.935 1.00 94.75 97 ASN A N 1
ATOM 766 C CA . ASN A 1 97 ? -19.052 -0.596 2.649 1.00 94.75 97 ASN A CA 1
ATOM 767 C C . ASN A 1 97 ? -18.028 0.004 3.625 1.00 94.75 97 ASN A C 1
ATOM 769 O O . ASN A 1 97 ? -18.161 1.162 4.007 1.00 94.75 97 ASN A O 1
ATOM 773 N N . ASN A 1 98 ? -16.999 -0.761 3.996 1.00 94.69 98 ASN A N 1
ATOM 774 C CA . ASN A 1 98 ? -15.923 -0.292 4.864 1.00 94.69 98 ASN A CA 1
ATOM 775 C C . ASN A 1 98 ? -14.841 0.479 4.100 1.00 94.69 98 ASN A C 1
ATOM 777 O O . ASN A 1 98 ? -13.875 0.929 4.709 1.00 94.69 98 ASN A O 1
ATOM 781 N N . PHE A 1 99 ? -14.991 0.652 2.785 1.00 96.88 99 PHE A N 1
ATOM 782 C CA . PHE A 1 99 ? -14.064 1.399 1.948 1.00 96.88 99 PHE A CA 1
ATOM 783 C C . PHE A 1 99 ? -14.769 2.579 1.289 1.00 96.88 99 PHE A C 1
ATOM 785 O O . PHE A 1 99 ? -15.829 2.440 0.679 1.00 96.88 99 PHE A O 1
ATOM 792 N N . LYS A 1 100 ? -14.127 3.744 1.341 1.00 97.00 100 LYS A N 1
ATOM 793 C CA . LYS A 1 100 ? -14.528 4.939 0.603 1.00 97.00 100 LYS A CA 1
ATOM 794 C C . LYS A 1 100 ? -13.392 5.354 -0.318 1.00 97.00 100 LYS A C 1
ATOM 796 O O . LYS A 1 100 ? -12.299 5.624 0.156 1.00 97.00 100 LYS A O 1
ATOM 801 N N . LYS A 1 101 ? -13.639 5.451 -1.622 1.00 96.56 101 LYS A N 1
ATOM 802 C CA . LYS A 1 101 ? -12.662 6.044 -2.543 1.00 96.56 101 LYS A CA 1
ATOM 803 C C . LYS A 1 101 ? -12.563 7.544 -2.272 1.00 96.56 101 LYS A C 1
ATOM 805 O O . LYS A 1 101 ? -13.595 8.214 -2.240 1.00 96.56 101 LYS A O 1
ATOM 810 N N . ILE A 1 102 ? -11.352 8.035 -2.028 1.00 95.69 102 ILE A N 1
ATOM 811 C CA . ILE A 1 102 ? -11.095 9.452 -1.731 1.00 95.69 102 ILE A CA 1
ATOM 812 C C . ILE A 1 102 ? -10.293 10.147 -2.830 1.00 95.69 102 ILE A C 1
ATOM 814 O O . ILE A 1 102 ? -10.419 11.358 -2.959 1.00 95.69 102 ILE A O 1
ATOM 818 N N . ASP A 1 103 ? -9.541 9.394 -3.639 1.00 95.06 103 ASP A N 1
ATOM 819 C CA . ASP A 1 103 ? -8.828 9.922 -4.804 1.00 95.06 103 ASP A CA 1
ATOM 820 C C . ASP A 1 103 ? -8.645 8.846 -5.895 1.00 95.06 103 ASP A C 1
ATOM 822 O O . ASP A 1 103 ? -8.648 7.640 -5.612 1.00 95.06 103 ASP A O 1
ATOM 826 N N . GLU A 1 104 ? -8.501 9.284 -7.145 1.00 93.44 104 GLU A N 1
ATOM 827 C CA . GLU A 1 104 ? -8.153 8.461 -8.308 1.00 93.44 104 GLU A CA 1
ATOM 828 C C . GLU A 1 104 ? -7.427 9.290 -9.364 1.00 93.44 104 GLU A C 1
ATOM 830 O O . GLU A 1 104 ? -7.961 10.282 -9.858 1.00 93.44 104 GLU A O 1
ATOM 835 N N . GLN A 1 105 ? -6.250 8.827 -9.779 1.00 89.62 105 GLN A N 1
ATOM 836 C CA . GLN A 1 105 ? -5.481 9.441 -10.856 1.00 89.62 105 GLN A CA 1
ATOM 837 C C . GLN A 1 105 ? -4.892 8.346 -11.745 1.00 89.62 105 GLN A C 1
ATOM 839 O O . GLN A 1 105 ? -3.949 7.652 -11.372 1.00 89.62 105 GLN A O 1
ATOM 844 N N . GLY A 1 106 ? -5.475 8.172 -12.935 1.00 89.38 106 GLY A N 1
ATOM 845 C CA . GLY A 1 106 ? -5.066 7.133 -13.881 1.00 89.38 106 GLY A CA 1
ATOM 846 C C . GLY A 1 106 ? -5.207 5.721 -13.299 1.00 89.38 106 GLY A C 1
ATOM 847 O O . GLY A 1 106 ? -6.324 5.238 -13.074 1.00 89.38 106 GLY A O 1
ATOM 848 N N . ASP A 1 107 ? -4.063 5.074 -13.074 1.00 87.50 107 ASP A N 1
ATOM 849 C CA . ASP A 1 107 ? -3.957 3.719 -12.522 1.00 87.50 107 ASP A CA 1
ATOM 850 C C . ASP A 1 107 ? -3.828 3.695 -10.990 1.00 87.50 107 ASP A C 1
ATOM 852 O O . ASP A 1 107 ? -3.865 2.628 -10.373 1.00 87.50 107 ASP A O 1
ATOM 856 N N . GLU A 1 108 ? -3.692 4.863 -10.365 1.00 92.31 108 GLU A N 1
ATOM 857 C CA . GLU A 1 108 ? -3.511 5.018 -8.927 1.00 92.31 108 GLU A CA 1
ATOM 858 C C . GLU A 1 108 ? -4.817 5.424 -8.251 1.00 92.31 108 GLU A C 1
ATOM 860 O O . GLU A 1 108 ? -5.668 6.111 -8.824 1.00 92.31 108 GLU A O 1
ATOM 865 N N . SER A 1 109 ? -4.997 5.002 -7.004 1.00 94.69 109 SER A N 1
ATOM 866 C CA . SER A 1 109 ? -6.180 5.384 -6.237 1.00 94.69 109 SER A CA 1
ATOM 867 C C . SER A 1 109 ? -5.915 5.380 -4.748 1.00 94.69 109 SER A C 1
ATOM 869 O O . SER A 1 109 ? -5.040 4.668 -4.258 1.00 94.69 109 SER A O 1
ATOM 871 N N . VAL A 1 110 ? -6.714 6.154 -4.021 1.00 96.62 110 VAL A N 1
ATOM 872 C CA . VAL A 1 110 ? -6.677 6.170 -2.565 1.00 96.62 110 VAL A CA 1
ATOM 873 C C . VAL A 1 110 ? -8.033 5.741 -2.024 1.00 96.62 110 VAL A C 1
ATOM 875 O O . VAL A 1 110 ? -9.074 6.313 -2.368 1.00 96.62 110 VAL A O 1
ATOM 878 N N . LEU A 1 111 ? -8.025 4.715 -1.174 1.00 97.00 111 LEU A N 1
ATOM 879 C CA . LEU A 1 111 ? -9.199 4.245 -0.443 1.00 97.00 111 LEU A CA 1
ATOM 880 C C . LEU A 1 111 ? -9.042 4.554 1.045 1.00 97.00 111 LEU A C 1
ATOM 882 O O . LEU A 1 111 ? -8.031 4.223 1.651 1.00 97.00 111 LEU A O 1
ATOM 886 N N . LEU A 1 112 ? -10.071 5.125 1.655 1.00 95.69 112 LEU A N 1
ATOM 887 C CA . LEU A 1 112 ? -10.203 5.256 3.096 1.00 95.69 112 LEU A CA 1
ATOM 888 C C . LEU A 1 112 ? -10.919 4.025 3.653 1.00 95.69 112 LEU A C 1
ATOM 890 O O . LEU A 1 112 ? -12.093 3.793 3.358 1.00 95.69 112 LEU A O 1
ATOM 894 N N . PHE A 1 113 ? -10.212 3.255 4.467 1.00 94.75 113 PHE A N 1
ATOM 895 C CA . PHE A 1 113 ? -10.709 2.076 5.155 1.00 94.75 113 PHE A CA 1
ATOM 896 C C . PHE A 1 113 ? -11.215 2.426 6.560 1.00 94.75 113 PHE A C 1
ATOM 898 O O . PHE A 1 113 ? -10.515 3.086 7.334 1.00 94.75 113 PHE A O 1
ATOM 905 N N . GLU A 1 114 ? -12.445 2.005 6.878 1.00 90.19 114 GLU A N 1
ATOM 906 C CA . GLU A 1 114 ? -13.122 2.175 8.181 1.00 90.19 114 GLU A CA 1
ATOM 907 C C . GLU A 1 114 ? -13.130 3.638 8.686 1.00 90.19 114 GLU A C 1
ATOM 909 O O . GLU A 1 114 ? -13.271 3.917 9.876 1.00 90.19 114 GLU A O 1
ATOM 914 N N . GLY A 1 115 ? -12.960 4.603 7.776 1.00 89.06 115 GLY A N 1
ATOM 915 C CA . GLY A 1 115 ? -12.932 6.031 8.086 1.00 89.06 115 GLY A CA 1
ATOM 916 C C . GLY A 1 115 ? -11.655 6.545 8.763 1.00 89.06 115 GLY A C 1
ATOM 917 O O . GLY A 1 115 ? -11.658 7.698 9.188 1.00 89.06 115 GLY A O 1
ATOM 918 N N . PHE A 1 116 ? -10.590 5.741 8.894 1.00 88.88 116 PHE A N 1
ATOM 919 C CA . PHE A 1 116 ? -9.375 6.164 9.615 1.00 88.88 116 PHE A CA 1
ATOM 920 C C . PHE A 1 116 ? -8.037 5.713 9.013 1.00 88.88 116 PHE A C 1
ATOM 922 O O . PHE A 1 116 ? -7.007 6.190 9.478 1.00 88.88 116 PHE A O 1
ATOM 929 N N . LEU A 1 117 ? -8.014 4.789 8.048 1.00 91.62 117 LEU A N 1
ATOM 930 C CA . LEU A 1 117 ? -6.776 4.271 7.453 1.00 91.62 117 LEU A CA 1
ATOM 931 C 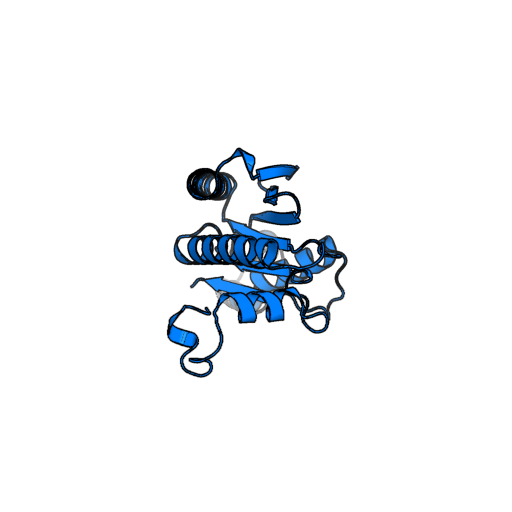C . LEU A 1 117 ? -6.776 4.498 5.944 1.00 91.62 117 LEU A C 1
ATOM 933 O O . LEU A 1 117 ? -7.690 4.051 5.258 1.00 91.62 117 LEU A O 1
ATOM 937 N N . GLU A 1 118 ? -5.752 5.160 5.418 1.00 95.06 118 GLU A N 1
ATOM 938 C CA . GLU A 1 118 ? -5.634 5.405 3.981 1.00 95.06 118 GLU A CA 1
ATOM 939 C C . GLU A 1 118 ? -4.823 4.311 3.291 1.00 95.06 118 GLU A C 1
ATOM 941 O O . GLU A 1 118 ? -3.719 3.963 3.712 1.00 95.06 118 GLU A O 1
ATOM 946 N N . LEU A 1 119 ? -5.364 3.797 2.191 1.00 96.56 119 LEU A N 1
ATOM 947 C CA . LEU A 1 119 ? -4.753 2.805 1.320 1.00 96.56 119 LEU A CA 1
ATOM 948 C C . LEU A 1 119 ? -4.434 3.475 -0.010 1.00 96.56 119 LEU A C 1
ATOM 950 O O . LEU A 1 119 ? -5.331 3.736 -0.808 1.00 96.56 119 LEU A O 1
ATOM 954 N N . HIS A 1 120 ? -3.160 3.766 -0.225 1.00 96.19 120 HIS A N 1
ATOM 955 C CA . HIS A 1 120 ? -2.623 4.406 -1.418 1.00 96.19 120 HIS A CA 1
ATOM 956 C C . HIS A 1 120 ? -2.158 3.325 -2.390 1.00 96.19 120 HIS A C 1
ATOM 958 O O . HIS A 1 120 ? -1.074 2.764 -2.234 1.00 96.19 120 HIS A O 1
ATOM 964 N N . PHE A 1 121 ? -2.974 3.012 -3.391 1.00 95.69 121 PHE A N 1
ATOM 965 C CA . PHE A 1 121 ? -2.602 2.090 -4.457 1.00 95.69 121 PHE A CA 1
ATOM 966 C C . PHE A 1 121 ? -1.785 2.820 -5.512 1.00 95.69 121 PHE A C 1
ATOM 968 O O . PHE A 1 121 ? -2.265 3.776 -6.122 1.00 95.69 121 PHE A O 1
ATOM 975 N N . LYS A 1 122 ? -0.555 2.353 -5.718 1.00 93.69 122 LYS A N 1
ATOM 976 C CA . LYS A 1 122 ? 0.426 2.967 -6.613 1.00 93.69 122 LYS A CA 1
ATOM 977 C C . LYS A 1 122 ? 0.905 1.961 -7.645 1.00 93.69 122 LYS A C 1
ATOM 979 O O . LYS A 1 122 ? 1.100 0.783 -7.329 1.00 93.69 122 LYS A O 1
ATOM 984 N N . THR A 1 123 ? 1.139 2.416 -8.868 1.00 90.44 123 THR A N 1
ATOM 985 C CA . THR A 1 123 ? 1.761 1.562 -9.881 1.00 90.44 123 THR A CA 1
ATOM 986 C C . THR A 1 123 ? 3.275 1.620 -9.764 1.00 90.44 123 THR A C 1
ATOM 988 O O . THR A 1 123 ? 3.864 2.696 -9.780 1.00 90.44 123 THR A O 1
ATOM 991 N N . LEU A 1 124 ? 3.922 0.461 -9.673 1.00 86.25 124 LEU A N 1
ATOM 992 C CA . LEU A 1 124 ? 5.374 0.349 -9.704 1.00 86.25 124 LEU A CA 1
ATOM 993 C C . LEU A 1 124 ? 5.775 -0.791 -10.633 1.00 86.25 124 LEU A C 1
ATOM 995 O O . LEU A 1 124 ? 5.731 -1.964 -10.263 1.00 86.25 124 LEU A O 1
ATOM 999 N N . MET A 1 125 ? 6.237 -0.433 -11.827 1.00 73.19 125 MET A N 1
ATOM 1000 C CA . MET A 1 125 ? 7.005 -1.358 -12.649 1.00 73.19 125 MET A CA 1
ATOM 1001 C C . MET A 1 125 ? 8.469 -1.308 -12.219 1.00 73.19 125 MET A C 1
ATOM 1003 O O . MET A 1 125 ? 9.139 -0.291 -12.397 1.00 73.19 125 MET A O 1
ATOM 1007 N N . ALA A 1 126 ? 8.984 -2.416 -11.691 1.00 64.75 126 ALA A N 1
ATOM 1008 C CA . ALA A 1 126 ? 10.398 -2.570 -11.357 1.00 64.75 126 ALA A CA 1
ATOM 1009 C C . ALA A 1 126 ? 11.249 -2.814 -12.619 1.00 64.75 126 ALA A C 1
ATOM 1011 O O . ALA A 1 126 ? 11.972 -3.800 -12.712 1.00 64.75 126 ALA A O 1
ATOM 1012 N N . VAL A 1 127 ? 11.143 -1.930 -13.614 1.00 60.59 127 VAL A N 1
ATOM 1013 C CA . VAL A 1 127 ? 12.058 -1.926 -14.758 1.00 60.59 127 VAL A CA 1
ATOM 1014 C C . VAL A 1 127 ? 13.174 -0.933 -14.434 1.00 60.59 127 VAL A C 1
ATOM 1016 O O . VAL A 1 127 ? 12.875 0.248 -14.233 1.00 60.59 127 VAL A O 1
ATOM 1019 N N . PRO A 1 128 ? 14.444 -1.369 -14.355 1.00 57.00 128 PRO A N 1
ATOM 1020 C CA . PRO A 1 128 ? 15.556 -0.446 -14.197 1.00 57.00 128 PRO A CA 1
ATOM 1021 C C . PRO A 1 128 ? 15.542 0.539 -15.369 1.00 57.00 128 PRO A C 1
ATOM 1023 O O . PRO A 1 128 ? 15.610 0.135 -16.530 1.00 57.00 128 PRO A O 1
ATOM 1026 N N . LYS A 1 129 ? 15.413 1.835 -15.073 1.00 58.91 129 LYS A N 1
ATOM 1027 C CA . LYS A 1 129 ? 15.510 2.886 -16.088 1.00 58.91 129 LYS A CA 1
ATOM 1028 C C . LYS A 1 129 ? 16.941 3.398 -16.138 1.00 58.91 129 LYS A C 1
ATOM 1030 O O . LYS A 1 129 ? 17.512 3.776 -15.114 1.00 58.91 129 LYS A O 1
ATOM 1035 N N . PHE A 1 130 ? 17.504 3.423 -17.339 1.00 64.50 130 PHE A N 1
ATOM 1036 C CA . PHE A 1 130 ? 18.761 4.109 -17.602 1.00 64.50 130 PHE A CA 1
ATOM 1037 C C . PHE A 1 130 ? 18.577 5.611 -17.371 1.00 64.50 130 PHE A C 1
ATOM 1039 O O . PHE A 1 130 ? 17.510 6.163 -17.638 1.00 64.50 130 PHE A O 1
ATOM 1046 N N . ARG A 1 131 ? 19.610 6.274 -16.840 1.00 66.81 131 ARG A N 1
ATOM 1047 C CA . ARG A 1 131 ? 19.561 7.712 -16.514 1.00 66.81 131 ARG A CA 1
ATOM 1048 C C . ARG A 1 131 ? 19.613 8.616 -17.748 1.00 66.81 131 ARG A C 1
ATOM 1050 O O . ARG A 1 131 ? 19.495 9.829 -17.618 1.00 66.81 131 ARG A O 1
ATOM 1057 N N . ILE A 1 132 ? 19.811 8.023 -18.917 1.00 69.31 132 ILE A N 1
ATOM 1058 C CA . ILE A 1 132 ? 19.988 8.690 -20.199 1.00 69.31 132 ILE A CA 1
ATOM 1059 C C . ILE A 1 132 ? 19.162 7.971 -21.266 1.00 69.31 132 ILE A C 1
ATOM 1061 O O . ILE A 1 132 ? 18.845 6.786 -21.126 1.00 69.31 132 ILE A O 1
ATOM 1065 N N . ASP A 1 133 ? 18.853 8.677 -22.349 1.00 78.12 133 ASP A N 1
ATOM 1066 C CA . ASP A 1 133 ? 18.275 8.070 -23.543 1.00 78.12 133 ASP A CA 1
ATOM 1067 C C . ASP A 1 133 ? 19.321 7.163 -24.211 1.00 78.12 133 ASP A C 1
ATOM 1069 O O . ASP A 1 133 ? 20.284 7.627 -24.828 1.00 78.12 133 ASP A O 1
ATOM 1073 N N . LEU A 1 134 ? 19.149 5.848 -24.054 1.00 79.38 134 LEU A N 1
ATOM 1074 C CA . LEU A 1 134 ? 20.052 4.871 -24.653 1.00 79.38 134 LEU A CA 1
ATOM 1075 C C . LEU A 1 134 ? 20.026 4.915 -26.178 1.00 79.38 134 LEU A C 1
ATOM 1077 O O . LEU A 1 134 ? 21.033 4.597 -26.801 1.00 79.38 134 LEU A O 1
ATOM 1081 N N . GLN A 1 135 ? 18.898 5.267 -26.788 1.00 80.19 135 GLN A N 1
ATOM 1082 C CA . GLN A 1 135 ? 18.754 5.235 -28.234 1.00 80.19 135 GLN A CA 1
ATOM 1083 C C . GLN A 1 135 ? 19.568 6.364 -28.870 1.00 80.19 135 GLN A C 1
ATOM 1085 O O . GLN A 1 135 ? 20.342 6.112 -29.795 1.00 80.19 135 GLN A O 1
ATOM 1090 N N . ASP A 1 136 ? 19.488 7.568 -28.301 1.00 85.56 136 ASP A N 1
ATOM 1091 C CA . ASP A 1 136 ? 20.348 8.692 -28.682 1.00 85.56 136 ASP A CA 1
ATOM 1092 C C . ASP A 1 136 ? 21.826 8.394 -28.377 1.00 85.56 136 ASP A C 1
ATOM 1094 O O . ASP A 1 136 ? 22.680 8.507 -29.258 1.00 85.56 136 ASP A O 1
ATOM 1098 N N . ALA A 1 137 ? 22.146 7.915 -27.171 1.00 82.56 137 ALA A N 1
ATOM 1099 C CA . ALA A 1 137 ? 23.531 7.675 -26.765 1.00 82.56 137 ALA A CA 1
ATOM 1100 C C . ALA A 1 137 ? 24.230 6.571 -27.583 1.00 82.56 137 ALA A C 1
ATOM 1102 O O . ALA A 1 137 ? 25.393 6.719 -27.960 1.00 82.56 137 ALA A O 1
ATOM 1103 N N . LEU A 1 138 ? 23.528 5.478 -27.901 1.00 86.56 138 LEU A N 1
ATOM 1104 C CA . LEU A 1 138 ? 24.075 4.375 -28.699 1.00 86.56 138 LEU A CA 1
ATOM 1105 C C . LEU A 1 138 ? 24.192 4.717 -30.185 1.00 86.56 138 LEU A C 1
ATOM 1107 O O . LEU A 1 138 ? 25.017 4.108 -30.867 1.00 86.56 138 LEU A O 1
ATOM 1111 N N . SER A 1 139 ? 23.393 5.664 -30.690 1.00 87.75 139 SER A N 1
ATOM 1112 C CA . SER A 1 139 ? 23.482 6.123 -32.084 1.00 87.75 139 SER A CA 1
ATOM 1113 C C . SER A 1 139 ? 24.804 6.839 -32.387 1.00 87.75 139 SER A C 1
ATOM 1115 O O . SER A 1 139 ? 25.271 6.813 -33.521 1.00 87.75 139 SER A O 1
ATOM 1117 N N . ARG A 1 140 ? 25.440 7.411 -31.356 1.00 88.69 140 ARG A N 1
ATOM 1118 C CA . ARG A 1 140 ? 26.703 8.166 -31.437 1.00 88.69 140 ARG A CA 1
ATOM 1119 C C . ARG A 1 140 ? 27.950 7.303 -31.256 1.00 88.69 140 ARG A C 1
ATOM 1121 O O . ARG A 1 140 ? 29.065 7.809 -31.340 1.00 88.69 140 ARG A O 1
ATOM 1128 N N . ILE A 1 141 ? 27.772 6.017 -30.967 1.00 88.31 141 ILE A N 1
ATOM 1129 C CA . ILE A 1 141 ? 28.860 5.054 -30.828 1.00 88.31 141 ILE A CA 1
ATOM 1130 C C . ILE A 1 141 ? 28.818 4.166 -32.072 1.00 88.31 141 ILE A C 1
ATOM 1132 O O . ILE A 1 141 ? 27.773 3.612 -32.401 1.00 88.31 141 ILE A O 1
ATOM 1136 N N . GLU A 1 142 ? 29.930 4.014 -32.782 1.00 86.19 142 GLU A N 1
ATOM 1137 C CA . GLU A 1 142 ? 29.989 3.145 -33.968 1.00 86.19 142 GLU A CA 1
ATOM 1138 C C . GLU A 1 142 ? 30.443 1.731 -33.594 1.00 86.19 142 GLU A C 1
ATOM 1140 O O . GLU A 1 142 ? 29.802 0.745 -33.965 1.00 86.19 142 GLU A O 1
ATOM 1145 N N . ASP A 1 143 ? 31.496 1.639 -32.781 1.00 93.50 143 ASP A N 1
ATOM 1146 C CA . ASP A 1 143 ? 32.111 0.375 -32.391 1.00 93.50 143 ASP A CA 1
ATOM 1147 C C . ASP A 1 143 ? 31.236 -0.459 -31.435 1.00 93.50 143 ASP A C 1
ATOM 1149 O O . ASP A 1 143 ? 30.691 0.019 -30.433 1.00 93.50 143 ASP A O 1
ATOM 1153 N N . LYS A 1 144 ? 31.134 -1.756 -31.738 1.00 85.69 144 LYS A N 1
ATOM 1154 C CA . LYS A 1 144 ? 30.276 -2.705 -31.023 1.00 85.69 144 LYS A CA 1
ATOM 1155 C C . LYS A 1 144 ? 30.786 -2.991 -29.613 1.00 85.69 144 LYS A C 1
ATOM 1157 O O . LYS A 1 144 ? 29.980 -3.128 -28.693 1.00 85.69 144 LYS 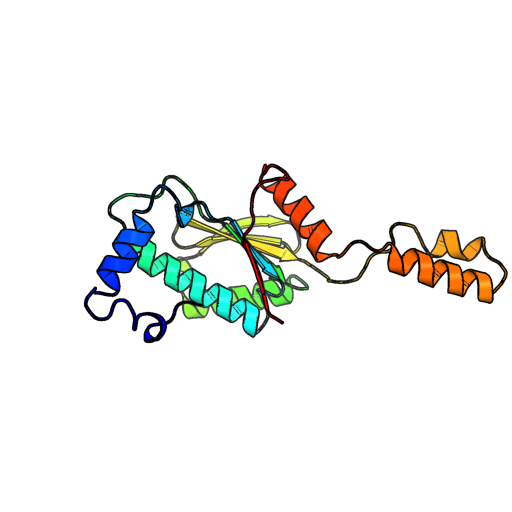A O 1
ATOM 1162 N N . GLU A 1 145 ? 32.099 -3.069 -29.425 1.00 87.25 145 GLU A N 1
ATOM 1163 C CA . GLU A 1 145 ? 32.687 -3.352 -28.115 1.00 87.25 145 GLU A CA 1
ATOM 1164 C C . GLU A 1 145 ? 32.508 -2.162 -27.162 1.00 87.25 145 GLU A C 1
ATOM 1166 O O . GLU A 1 145 ? 32.141 -2.321 -25.995 1.00 87.25 145 GLU A O 1
ATOM 1171 N N . THR A 1 146 ? 32.640 -0.952 -27.699 1.00 86.81 146 THR A N 1
ATOM 1172 C CA . THR A 1 146 ? 32.383 0.312 -27.007 1.00 86.81 146 THR A CA 1
ATOM 1173 C C . THR A 1 146 ? 30.909 0.452 -26.616 1.00 86.81 146 THR A C 1
ATOM 1175 O O . THR A 1 146 ? 30.625 0.838 -25.481 1.00 86.81 146 THR A O 1
ATOM 1178 N N . LYS A 1 147 ? 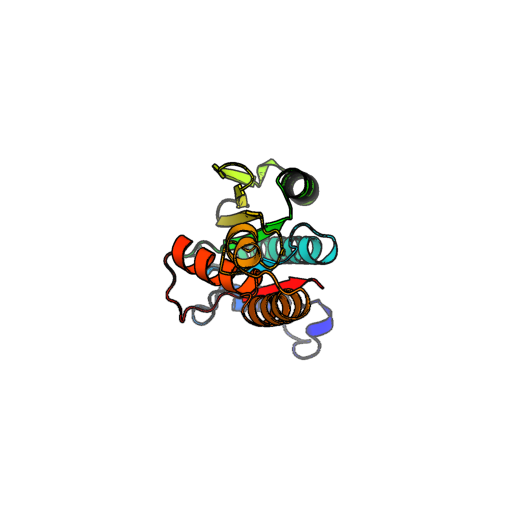29.957 0.052 -27.478 1.00 88.00 147 LYS A N 1
ATOM 1179 C CA . LYS A 1 147 ? 28.522 -0.016 -27.117 1.00 88.00 147 LYS A CA 1
ATOM 1180 C C . LYS A 1 147 ? 28.265 -0.946 -25.940 1.00 88.00 147 LYS A C 1
ATOM 1182 O O . LYS A 1 147 ? 27.518 -0.592 -25.032 1.00 88.00 147 LYS A O 1
ATOM 1187 N N . ILE A 1 148 ? 28.886 -2.126 -25.939 1.00 82.75 148 ILE A N 1
ATOM 1188 C CA . ILE A 1 148 ? 28.718 -3.108 -24.860 1.00 82.75 148 ILE A CA 1
ATOM 1189 C C . ILE A 1 148 ? 29.271 -2.551 -23.543 1.00 82.75 148 ILE A C 1
ATOM 1191 O O . ILE A 1 148 ? 28.572 -2.577 -22.531 1.00 82.75 148 ILE A O 1
ATOM 1195 N N . ARG A 1 149 ? 30.483 -1.979 -23.547 1.00 85.31 149 ARG A N 1
ATOM 1196 C CA . ARG A 1 149 ? 31.069 -1.358 -22.344 1.00 85.31 149 ARG A CA 1
ATOM 1197 C C . ARG A 1 149 ? 30.234 -0.180 -21.838 1.00 85.31 149 ARG A C 1
ATOM 1199 O O . ARG A 1 149 ? 30.063 -0.034 -20.630 1.00 85.31 149 ARG A O 1
ATOM 1206 N N . PHE A 1 150 ? 29.689 0.627 -22.747 1.00 85.12 150 PHE A N 1
ATOM 1207 C CA . PHE A 1 150 ? 28.793 1.731 -22.415 1.00 85.12 150 PHE A CA 1
ATOM 1208 C C . PHE A 1 150 ? 27.511 1.240 -21.735 1.00 85.12 150 PHE A C 1
ATOM 1210 O O . PHE A 1 150 ? 27.173 1.721 -20.658 1.00 85.12 150 PHE A O 1
ATOM 1217 N N . LEU A 1 151 ? 26.848 0.228 -22.302 1.00 81.88 151 LEU A N 1
ATOM 1218 C CA . LEU A 1 151 ? 25.652 -0.381 -21.715 1.00 81.88 151 LEU A CA 1
ATOM 1219 C C . LEU A 1 151 ? 25.913 -0.961 -20.322 1.00 81.88 151 LEU A C 1
ATOM 1221 O O . LEU A 1 151 ? 25.103 -0.757 -19.423 1.00 81.88 151 LEU A O 1
ATOM 1225 N N . ILE A 1 152 ? 27.047 -1.640 -20.122 1.00 80.25 152 ILE A N 1
ATOM 1226 C CA . ILE A 1 152 ? 27.440 -2.185 -18.811 1.00 80.25 152 ILE A CA 1
ATOM 1227 C C . ILE A 1 152 ? 27.642 -1.056 -17.789 1.00 80.25 152 ILE A C 1
ATOM 1229 O O . ILE A 1 152 ? 27.174 -1.154 -16.655 1.00 80.25 152 ILE A O 1
ATOM 1233 N N . ASN A 1 153 ? 28.306 0.032 -18.188 1.00 80.94 153 ASN A N 1
ATOM 1234 C CA . ASN A 1 153 ? 28.548 1.186 -17.322 1.00 80.94 153 ASN A CA 1
ATOM 1235 C C . ASN A 1 153 ? 27.263 1.968 -17.003 1.00 80.94 153 ASN A C 1
ATOM 1237 O O . ASN A 1 153 ? 27.104 2.489 -15.908 1.00 80.94 153 ASN A O 1
ATOM 1241 N N . GLU A 1 154 ? 26.326 2.065 -17.940 1.00 78.38 154 GLU A N 1
ATOM 1242 C CA . GLU A 1 154 ? 25.047 2.724 -17.677 1.00 78.38 154 GLU A CA 1
ATOM 1243 C C . GLU A 1 154 ? 24.111 1.839 -16.850 1.00 78.38 154 GLU A C 1
ATOM 1245 O O . GLU A 1 154 ? 23.415 2.342 -15.968 1.00 78.38 154 GLU A O 1
ATOM 1250 N N . ALA A 1 155 ? 24.158 0.517 -17.042 1.00 69.69 155 ALA A N 1
ATOM 1251 C CA . ALA A 1 155 ? 23.438 -0.438 -16.205 1.00 69.69 155 ALA A CA 1
ATOM 1252 C C . ALA A 1 155 ? 23.893 -0.351 -14.740 1.00 69.69 155 ALA A C 1
ATOM 1254 O O . ALA A 1 155 ? 23.052 -0.353 -13.840 1.00 69.69 155 ALA A O 1
ATOM 1255 N N . SER A 1 156 ? 25.198 -0.187 -14.488 1.00 69.50 156 SER A N 1
ATOM 1256 C CA . SER A 1 156 ? 25.739 -0.048 -13.127 1.00 69.50 156 SER A CA 1
ATOM 1257 C C . SER A 1 156 ? 25.349 1.267 -12.438 1.00 69.50 156 SER A C 1
ATOM 1259 O O . SER A 1 156 ? 25.403 1.353 -11.212 1.00 69.50 156 SER A O 1
ATOM 1261 N N . LYS A 1 157 ? 24.909 2.276 -13.202 1.00 69.88 157 LYS A N 1
ATOM 1262 C CA . LYS A 1 157 ? 24.412 3.567 -12.695 1.00 69.88 157 LYS A CA 1
ATOM 1263 C C . LYS A 1 157 ? 22.891 3.625 -12.562 1.00 69.88 157 LYS A C 1
ATOM 1265 O O . LYS A 1 157 ? 22.365 4.660 -12.141 1.00 69.88 157 LYS A O 1
ATOM 1270 N N . THR A 1 158 ? 22.166 2.570 -12.937 1.00 62.97 158 THR A N 1
ATOM 1271 C CA . THR A 1 158 ? 20.709 2.545 -12.768 1.00 62.97 158 THR A CA 1
ATOM 1272 C C . THR A 1 158 ? 20.365 2.660 -11.285 1.00 62.97 158 THR A C 1
ATOM 1274 O O . THR A 1 158 ? 20.892 1.944 -10.437 1.00 62.97 158 THR A O 1
ATOM 1277 N N . THR A 1 159 ? 19.511 3.624 -10.945 1.00 60.12 159 THR A N 1
ATOM 1278 C CA . THR A 1 159 ? 19.008 3.759 -9.576 1.00 60.12 159 THR A CA 1
ATOM 1279 C C . THR A 1 159 ? 17.949 2.686 -9.363 1.00 60.12 159 THR A C 1
ATOM 1281 O O . THR A 1 159 ? 17.125 2.455 -10.252 1.00 60.12 159 THR A O 1
ATOM 1284 N N . SER A 1 160 ? 17.952 2.035 -8.198 1.00 72.69 160 SER A N 1
ATOM 1285 C CA . SER A 1 160 ? 16.931 1.038 -7.873 1.00 72.69 160 SER A CA 1
ATOM 1286 C C . SER A 1 160 ? 15.537 1.664 -8.034 1.00 72.69 160 SER A C 1
ATOM 1288 O O . SER A 1 160 ? 15.280 2.707 -7.421 1.00 72.69 160 SER A O 1
ATOM 1290 N N . PRO A 1 161 ? 14.618 1.066 -8.822 1.00 74.06 161 PRO A N 1
ATOM 1291 C CA . PRO A 1 161 ? 13.268 1.605 -8.993 1.00 74.06 161 PRO A CA 1
ATOM 1292 C C . PRO A 1 161 ? 12.535 1.730 -7.649 1.00 74.06 161 PRO A C 1
ATOM 1294 O O . PRO A 1 161 ? 11.709 2.620 -7.477 1.00 74.06 161 PRO A O 1
ATOM 1297 N N . PHE A 1 162 ? 12.895 0.898 -6.666 1.00 80.12 162 PHE A N 1
ATOM 1298 C CA . PHE A 1 162 ? 12.377 0.970 -5.303 1.00 80.12 162 PHE A CA 1
ATOM 1299 C C . PHE A 1 162 ? 12.876 2.203 -4.545 1.00 80.12 162 PHE A C 1
ATOM 1301 O O . PHE A 1 162 ? 12.098 2.852 -3.854 1.00 80.12 162 PHE A O 1
ATOM 1308 N N . GLU A 1 163 ? 14.157 2.552 -4.672 1.00 79.56 163 GLU A N 1
ATOM 1309 C CA . GLU A 1 163 ? 14.726 3.721 -3.994 1.00 79.56 163 GLU A CA 1
ATOM 1310 C C . GLU A 1 163 ? 14.151 5.019 -4.564 1.00 79.56 163 GLU A C 1
ATOM 1312 O O . GLU A 1 163 ? 13.711 5.882 -3.804 1.00 79.56 163 GLU A O 1
ATOM 1317 N N . ALA A 1 164 ? 14.079 5.118 -5.895 1.00 81.25 164 ALA A N 1
ATOM 1318 C CA . ALA A 1 164 ? 13.450 6.247 -6.572 1.00 81.25 164 ALA A CA 1
ATOM 1319 C C . ALA A 1 164 ? 11.980 6.404 -6.147 1.00 81.25 164 ALA A C 1
ATOM 1321 O O . ALA A 1 164 ? 11.548 7.508 -5.822 1.00 81.25 164 ALA A O 1
ATOM 1322 N N . PHE A 1 165 ? 11.245 5.291 -6.061 1.00 86.81 165 PHE A N 1
ATOM 1323 C CA . PHE A 1 165 ? 9.865 5.282 -5.584 1.00 86.81 165 PHE A CA 1
ATOM 1324 C C . PHE A 1 165 ? 9.736 5.777 -4.136 1.00 86.81 165 PHE A C 1
ATOM 1326 O O . PHE A 1 165 ? 8.872 6.597 -3.845 1.00 86.81 165 PHE A O 1
ATOM 1333 N N . ILE A 1 166 ? 10.601 5.336 -3.214 1.00 86.62 166 ILE A N 1
ATOM 1334 C CA . ILE A 1 166 ? 10.558 5.814 -1.821 1.00 86.62 166 ILE A CA 1
ATOM 1335 C C . ILE A 1 166 ? 10.802 7.323 -1.734 1.00 86.62 166 ILE A C 1
ATOM 1337 O O . ILE A 1 166 ? 10.140 7.989 -0.939 1.00 86.62 166 ILE A O 1
ATOM 1341 N N . GLN A 1 167 ? 11.734 7.868 -2.520 1.00 85.75 167 GLN A N 1
ATOM 1342 C CA . GLN A 1 167 ? 11.990 9.312 -2.524 1.00 85.75 167 GLN A CA 1
ATOM 1343 C C . GLN A 1 167 ? 10.784 10.098 -3.043 1.00 85.75 167 GLN A C 1
ATOM 1345 O O . GLN A 1 167 ? 10.384 11.078 -2.419 1.00 85.75 167 GLN A O 1
ATOM 1350 N N . ASP A 1 168 ? 10.161 9.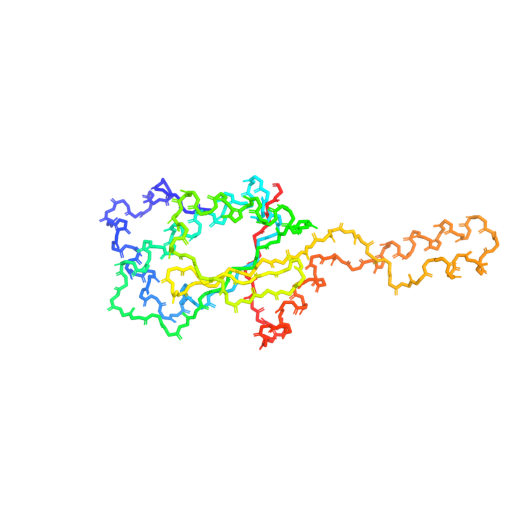630 -4.124 1.00 87.31 168 ASP A N 1
ATOM 1351 C CA . ASP A 1 168 ? 8.948 10.240 -4.672 1.00 87.31 168 ASP A CA 1
ATOM 1352 C C . ASP A 1 168 ? 7.783 10.205 -3.666 1.00 87.31 168 ASP A C 1
ATOM 1354 O O . ASP A 1 168 ? 7.184 11.237 -3.367 1.00 87.31 168 ASP A O 1
ATOM 1358 N N . ILE A 1 169 ? 7.536 9.059 -3.019 1.00 89.56 169 ILE A N 1
ATOM 1359 C CA . ILE A 1 169 ? 6.511 8.939 -1.969 1.00 89.56 169 ILE A CA 1
ATOM 1360 C C . ILE A 1 169 ? 6.786 9.877 -0.789 1.00 89.56 169 ILE A C 1
ATOM 1362 O O . ILE A 1 169 ? 5.855 10.475 -0.250 1.00 89.56 169 ILE A O 1
ATOM 1366 N N . LYS A 1 170 ? 8.049 10.046 -0.378 1.00 87.81 170 LYS A N 1
ATOM 1367 C CA . LYS A 1 170 ? 8.394 11.008 0.678 1.00 87.81 170 LYS A CA 1
ATOM 1368 C C . LYS A 1 170 ? 8.013 12.430 0.285 1.00 87.81 170 LYS A C 1
ATOM 1370 O O . LYS A 1 170 ? 7.418 13.126 1.101 1.00 87.81 170 LYS A O 1
ATOM 1375 N N . ILE A 1 171 ? 8.297 12.833 -0.952 1.00 88.31 171 ILE A N 1
ATOM 1376 C CA . ILE A 1 171 ? 7.936 14.157 -1.469 1.00 88.31 171 ILE A CA 1
ATOM 1377 C C . ILE A 1 171 ? 6.412 14.322 -1.503 1.00 88.31 171 ILE A C 1
ATOM 1379 O O . ILE A 1 171 ? 5.901 15.303 -0.966 1.00 88.31 171 ILE A O 1
ATOM 1383 N N . GLN A 1 172 ? 5.682 13.346 -2.056 1.00 86.00 172 GLN A N 1
ATOM 1384 C CA . GLN A 1 172 ? 4.214 13.380 -2.151 1.00 86.00 172 GLN A CA 1
ATOM 1385 C C . GLN A 1 172 ? 3.537 13.489 -0.779 1.00 86.00 172 GLN A C 1
ATOM 1387 O O . GLN A 1 172 ? 2.531 14.178 -0.635 1.00 86.00 172 GLN A O 1
ATOM 1392 N N . LEU A 1 173 ? 4.101 12.839 0.241 1.00 84.31 173 LEU A N 1
ATOM 1393 C CA . LEU A 1 173 ? 3.571 12.845 1.606 1.00 84.31 173 LEU A CA 1
ATOM 1394 C C . LEU A 1 173 ? 4.139 13.979 2.480 1.00 84.31 173 LEU A C 1
ATOM 1396 O O . LEU A 1 173 ? 3.882 13.997 3.685 1.00 84.31 173 LEU A O 1
ATOM 1400 N N . GLY A 1 174 ? 4.918 14.906 1.908 1.00 84.31 174 GLY A N 1
ATOM 1401 C CA . GLY A 1 174 ? 5.510 16.038 2.631 1.00 84.31 174 GLY A CA 1
ATOM 1402 C C . GLY A 1 174 ? 6.524 15.632 3.709 1.00 84.31 174 GLY A C 1
ATOM 1403 O O . GLY A 1 174 ? 6.710 16.351 4.690 1.00 84.31 174 GLY A O 1
ATOM 1404 N N . LEU A 1 175 ? 7.153 14.466 3.558 1.00 83.94 175 LEU A N 1
ATOM 1405 C CA . LEU A 1 175 ? 8.109 13.904 4.507 1.00 83.94 175 LEU A CA 1
ATOM 1406 C C . LEU A 1 175 ? 9.524 14.407 4.238 1.00 83.94 175 LEU A C 1
ATOM 1408 O O . LEU A 1 175 ? 9.952 14.574 3.094 1.00 83.94 175 LEU A O 1
ATOM 1412 N N . LYS A 1 176 ? 10.304 14.569 5.306 1.00 80.88 176 LYS A N 1
ATOM 1413 C CA . LYS A 1 176 ? 11.733 14.865 5.196 1.00 80.88 176 LYS A CA 1
ATOM 1414 C C . LYS A 1 176 ? 12.485 13.635 4.671 1.00 80.88 176 LYS A C 1
ATOM 1416 O O . LYS A 1 176 ? 12.104 12.500 4.969 1.00 80.88 176 LYS A O 1
ATOM 1421 N N . PRO A 1 177 ? 13.632 13.813 3.990 1.00 73.94 177 PRO A N 1
ATOM 1422 C CA . PRO A 1 177 ? 14.465 12.691 3.552 1.00 73.94 177 PRO A CA 1
ATOM 1423 C C . PRO A 1 177 ? 14.868 11.742 4.692 1.00 73.94 177 PRO A C 1
ATOM 1425 O O . PRO A 1 177 ? 14.988 10.535 4.480 1.00 73.94 177 PRO A O 1
ATOM 1428 N N . THR A 1 178 ? 15.016 12.269 5.910 1.00 75.38 178 THR A N 1
ATOM 1429 C CA . THR A 1 178 ? 15.360 11.520 7.127 1.00 75.38 178 THR A CA 1
ATOM 1430 C C . THR A 1 178 ? 14.193 10.750 7.743 1.00 75.38 178 THR A C 1
ATOM 1432 O O . THR A 1 178 ? 14.424 9.892 8.596 1.00 75.38 178 THR A O 1
ATOM 1435 N N . ASP A 1 179 ? 12.952 11.033 7.339 1.00 76.06 179 ASP A N 1
ATOM 1436 C CA . ASP A 1 179 ? 11.781 10.377 7.912 1.00 76.06 179 ASP A CA 1
ATOM 1437 C C . ASP A 1 179 ? 11.763 8.899 7.514 1.00 76.06 179 ASP A C 1
ATOM 1439 O O . ASP A 1 179 ? 12.051 8.509 6.372 1.00 76.06 179 ASP A O 1
ATOM 1443 N N . LYS A 1 180 ? 11.454 8.046 8.492 1.00 73.38 180 LYS A N 1
ATOM 1444 C CA . LYS A 1 180 ? 11.434 6.598 8.298 1.00 73.38 180 LYS A CA 1
ATOM 1445 C C . LYS A 1 180 ? 10.085 6.174 7.730 1.00 73.38 180 LYS A C 1
ATOM 1447 O O . LYS A 1 180 ? 9.058 6.325 8.382 1.00 73.38 180 LYS A O 1
ATOM 1452 N N . ILE A 1 181 ? 10.119 5.568 6.548 1.00 78.19 181 ILE A N 1
ATOM 1453 C CA . ILE A 1 181 ? 9.014 4.776 6.005 1.00 78.19 181 ILE A CA 1
ATOM 1454 C C . ILE A 1 181 ? 9.322 3.311 6.300 1.00 78.19 181 ILE A C 1
ATOM 1456 O O . ILE A 1 181 ? 10.445 2.853 6.079 1.00 78.19 181 ILE A O 1
ATOM 1460 N N . ARG A 1 182 ? 8.339 2.564 6.806 1.00 77.94 182 ARG A N 1
ATOM 1461 C CA . ARG A 1 182 ? 8.500 1.119 7.003 1.00 77.94 182 ARG A CA 1
ATOM 1462 C C . ARG A 1 182 ? 8.245 0.419 5.672 1.00 77.94 182 ARG A C 1
ATOM 1464 O O . ARG A 1 182 ? 7.108 0.376 5.214 1.00 77.94 182 ARG A O 1
ATOM 1471 N N . ALA A 1 183 ? 9.295 -0.096 5.043 1.00 67.00 183 ALA A N 1
ATOM 1472 C CA . ALA A 1 183 ? 9.169 -0.874 3.817 1.00 67.00 183 ALA A CA 1
ATOM 1473 C C . ALA A 1 183 ? 8.978 -2.361 4.145 1.00 67.00 183 ALA A C 1
ATOM 1475 O O . ALA A 1 183 ? 9.743 -2.939 4.919 1.00 67.00 183 ALA A O 1
ATOM 1476 N N . VAL A 1 184 ? 7.964 -2.969 3.541 1.00 67.38 184 VAL A N 1
ATOM 1477 C CA . VAL A 1 184 ? 7.700 -4.405 3.552 1.00 67.38 184 VAL A CA 1
ATOM 1478 C C . VAL A 1 184 ? 7.966 -4.912 2.140 1.00 67.38 184 VAL A C 1
ATOM 1480 O O . VAL A 1 184 ? 7.262 -4.556 1.193 1.00 67.38 184 VAL A O 1
ATOM 1483 N N . PHE A 1 185 ? 9.013 -5.721 2.003 1.00 58.28 185 PHE A N 1
ATOM 1484 C CA . PHE A 1 185 ? 9.344 -6.410 0.763 1.00 58.28 185 PHE A CA 1
ATOM 1485 C C . PHE A 1 185 ? 8.762 -7.814 0.844 1.00 58.28 185 PHE A C 1
ATOM 1487 O O . PHE A 1 185 ? 9.160 -8.590 1.712 1.00 58.28 185 PHE A O 1
ATOM 1494 N N . SER A 1 186 ? 7.811 -8.135 -0.029 1.00 49.09 186 SER A N 1
ATOM 1495 C CA . SER A 1 186 ? 7.411 -9.523 -0.236 1.00 49.09 186 SER A CA 1
ATOM 1496 C C . SER A 1 186 ? 8.153 -10.065 -1.453 1.00 49.09 186 SER A C 1
ATOM 1498 O O . SER A 1 186 ? 7.792 -9.741 -2.586 1.00 49.09 186 SER A O 1
ATOM 1500 N N . GLY A 1 187 ? 9.213 -10.828 -1.194 1.00 37.81 187 GLY A N 1
ATOM 1501 C CA . GLY A 1 187 ? 9.899 -11.691 -2.152 1.00 37.81 187 GLY A CA 1
ATOM 1502 C C . GLY A 1 187 ? 9.761 -13.127 -1.688 1.00 37.81 187 GLY A C 1
ATOM 1503 O O . GLY A 1 187 ? 9.996 -13.344 -0.478 1.00 37.81 187 GLY A O 1
#

Radius of gyration: 20.86 Å; chains: 1; bounding box: 52×34×66 Å

Foldseek 3Di:
DDDPVNCPVVVPDDPLVVLAVQCPDPPPNPQAAEAEQDCCLPDQNVVVVVVVLVSVVSSVVSYPDDDPHAYEYEGEDQFLVSVVVSVVVVCVVPNPVQWDWDDDDHSWTWIDGNNGYIYTYDHQDQDQDFPDDLVVVVVPDDDPVVNVVVVVVSSVVGDGSVVVVVVVVCVVVVHDPPDDHHYDYDD

Sequence (187 aa):
MLNKDDFTKYKHQSFFLKLKELAADTANNPFAFKMVFFGGTGAVGGQAVIEILESYKYMTKARVSKPTETPQLIITGINKAQIEQFCSKLFQIFGRNNFKKIDEQGDESVLLFEGFLELHFKTLMAVPKFRIDLQDALSRIEDKETKIRFLINEASKTTSPFEAFIQDIKIQLGLKPTDKIRAVFSG

pLDDT: mean 79.99, std 13.65, range [37.81, 97.0]